Protein AF-A0A8T3PM24-F1 (afdb_monomer)

Radius of gyration: 25.1 Å; Cα contacts (8 Å, |Δi|>4): 117; chains: 1; bounding box: 57×53×89 Å

Structure (mmCIF, N/CA/C/O backbone):
data_AF-A0A8T3PM24-F1
#
_entry.id   AF-A0A8T3PM24-F1
#
loop_
_atom_site.group_PDB
_atom_site.id
_atom_site.type_symbol
_atom_site.label_atom_id
_atom_site.label_alt_id
_atom_site.label_comp_id
_atom_site.label_asym_id
_atom_site.label_entity_id
_atom_site.label_seq_id
_atom_site.pdbx_PDB_ins_code
_atom_site.Cartn_x
_atom_site.Cartn_y
_atom_site.Cartn_z
_atom_site.occupancy
_atom_site.B_iso_or_equiv
_atom_site.auth_seq_id
_atom_site.auth_comp_id
_atom_site.auth_asym_id
_atom_site.auth_atom_id
_atom_site.pdbx_PDB_model_num
ATOM 1 N N . MET A 1 1 ? 30.822 -2.862 -13.063 1.00 62.72 1 MET A N 1
ATOM 2 C CA . MET A 1 1 ? 29.670 -3.673 -13.531 1.00 62.72 1 MET A CA 1
ATOM 3 C C . MET A 1 1 ? 28.463 -2.752 -13.677 1.00 62.72 1 MET A C 1
ATOM 5 O O . MET A 1 1 ? 28.194 -2.017 -12.737 1.00 62.72 1 MET A O 1
ATOM 9 N N . ARG A 1 2 ? 27.781 -2.709 -14.831 1.00 79.38 2 ARG A N 1
ATOM 10 C CA . ARG A 1 2 ? 26.659 -1.777 -15.074 1.00 79.38 2 ARG A CA 1
ATOM 11 C C . ARG A 1 2 ? 25.373 -2.565 -15.309 1.00 79.38 2 ARG A C 1
ATOM 13 O O . ARG A 1 2 ? 25.295 -3.328 -16.266 1.00 79.38 2 ARG A O 1
ATOM 20 N N . LEU A 1 3 ? 24.385 -2.388 -14.433 1.00 82.75 3 LEU A N 1
ATOM 21 C CA .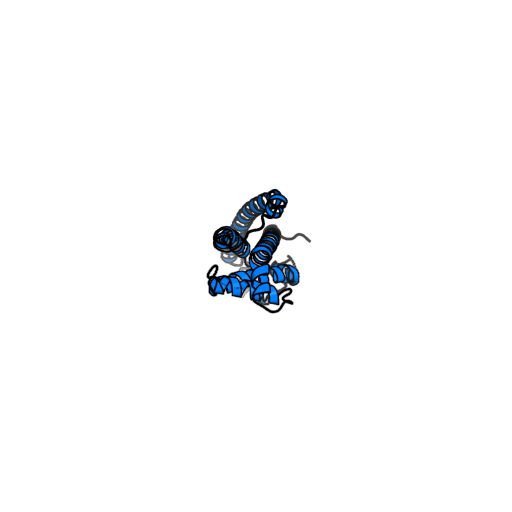 LEU A 1 3 ? 23.058 -2.977 -14.612 1.00 82.75 3 LEU A CA 1
ATOM 22 C C . LEU A 1 3 ? 22.369 -2.318 -15.824 1.00 82.75 3 LEU A C 1
ATOM 24 O O . LEU A 1 3 ? 22.492 -1.094 -15.978 1.00 82.75 3 LEU A O 1
ATOM 28 N N . PRO A 1 4 ? 21.667 -3.068 -16.697 1.00 89.12 4 PRO A N 1
ATOM 29 C CA . PRO A 1 4 ? 21.003 -2.455 -17.833 1.00 89.12 4 PRO A CA 1
ATOM 30 C C . PRO A 1 4 ? 19.863 -1.548 -17.361 1.00 89.12 4 PRO A C 1
ATOM 32 O O . PRO A 1 4 ? 19.319 -1.689 -16.263 1.00 89.12 4 PRO A O 1
ATOM 35 N N . ALA A 1 5 ? 19.521 -0.567 -18.196 1.00 91.50 5 ALA A N 1
ATOM 36 C CA . ALA A 1 5 ? 18.623 0.512 -17.796 1.00 91.50 5 ALA A CA 1
ATOM 37 C C . ALA A 1 5 ? 17.224 0.019 -17.392 1.00 91.50 5 ALA A C 1
ATOM 39 O O . ALA A 1 5 ? 16.630 0.597 -16.488 1.00 91.50 5 ALA A O 1
ATOM 40 N N . LEU A 1 6 ? 16.713 -1.041 -18.027 1.00 91.06 6 LEU A N 1
ATOM 41 C CA . LEU A 1 6 ? 15.403 -1.608 -17.697 1.00 91.06 6 LEU A CA 1
ATOM 42 C C . LEU A 1 6 ? 15.396 -2.215 -16.291 1.00 91.06 6 LEU A C 1
ATOM 44 O O . LEU A 1 6 ? 14.566 -1.845 -15.469 1.00 91.06 6 LEU A O 1
ATOM 48 N N . GLU A 1 7 ? 16.347 -3.096 -15.997 1.00 91.94 7 GLU A N 1
ATOM 49 C CA . GLU A 1 7 ? 16.512 -3.740 -14.694 1.00 91.94 7 GLU A CA 1
ATOM 50 C C . GLU A 1 7 ? 16.700 -2.704 -13.581 1.00 91.94 7 GLU A C 1
ATOM 52 O O . GLU A 1 7 ? 16.045 -2.783 -12.543 1.00 91.94 7 GLU A O 1
ATOM 57 N N . LYS A 1 8 ? 17.525 -1.676 -13.828 1.00 93.00 8 LYS A N 1
ATOM 58 C CA . LYS A 1 8 ? 17.693 -0.548 -12.902 1.00 93.00 8 LYS A CA 1
ATOM 59 C C . LYS A 1 8 ? 16.369 0.172 -12.644 1.00 93.00 8 LYS A C 1
ATOM 61 O O . LYS A 1 8 ? 16.032 0.423 -11.491 1.00 93.00 8 LYS A O 1
ATOM 66 N N . ASN A 1 9 ? 15.624 0.502 -13.697 1.00 95.12 9 ASN A N 1
ATOM 67 C CA . ASN A 1 9 ? 14.349 1.203 -13.562 1.00 95.12 9 ASN A CA 1
ATOM 68 C C . ASN A 1 9 ? 13.315 0.358 -12.807 1.00 95.12 9 ASN A C 1
ATOM 70 O O . ASN A 1 9 ? 12.594 0.906 -11.981 1.00 95.12 9 ASN A O 1
ATOM 74 N N . ILE A 1 10 ? 13.267 -0.961 -13.038 1.00 93.69 10 ILE A N 1
ATOM 75 C CA . ILE A 1 10 ? 12.377 -1.874 -12.304 1.00 93.69 10 ILE A CA 1
ATOM 76 C C . ILE A 1 10 ? 12.731 -1.899 -10.815 1.00 93.69 10 ILE A C 1
ATOM 78 O O . ILE A 1 10 ? 11.830 -1.812 -9.987 1.00 93.69 10 ILE A O 1
ATOM 82 N N . LEU A 1 11 ? 14.018 -1.980 -10.463 1.00 94.00 11 LEU A N 1
ATOM 83 C CA . LEU A 1 11 ? 14.445 -1.963 -9.060 1.00 94.00 11 LEU A CA 1
ATOM 84 C C . LEU A 1 11 ? 14.044 -0.664 -8.356 1.00 94.00 11 LEU A C 1
ATOM 86 O O . LEU A 1 11 ? 13.472 -0.718 -7.272 1.00 94.00 11 LEU A O 1
ATOM 90 N N . ILE A 1 12 ? 14.289 0.489 -8.986 1.00 96.00 12 ILE A N 1
ATOM 91 C CA . ILE A 1 12 ? 13.897 1.791 -8.424 1.00 96.00 12 ILE A CA 1
ATOM 92 C C . ILE A 1 12 ? 12.373 1.876 -8.295 1.00 96.00 12 ILE A C 1
ATOM 94 O O . ILE A 1 12 ? 11.870 2.292 -7.257 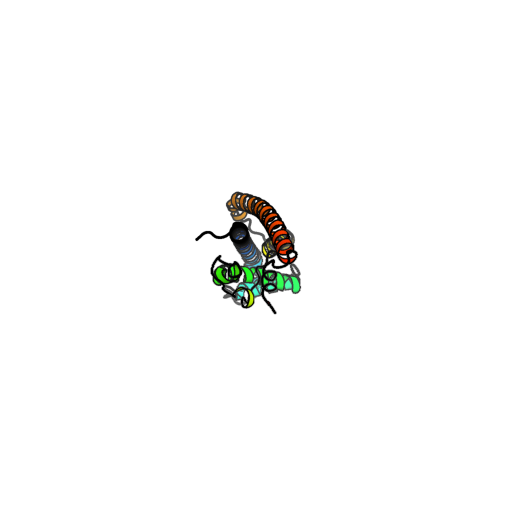1.00 96.00 12 ILE A O 1
ATOM 98 N N . TYR A 1 13 ? 11.633 1.430 -9.313 1.00 96.69 13 TYR A N 1
ATOM 99 C CA . TYR A 1 13 ? 10.172 1.413 -9.287 1.00 96.69 13 TYR A CA 1
ATOM 100 C C . TYR A 1 13 ? 9.638 0.588 -8.110 1.00 96.69 13 TYR A C 1
ATOM 102 O O . TYR A 1 13 ? 8.819 1.077 -7.336 1.00 96.69 13 TYR A O 1
ATOM 110 N N . ARG A 1 14 ? 10.154 -0.632 -7.921 1.00 96.06 14 ARG A N 1
ATOM 111 C CA . ARG A 1 14 ? 9.774 -1.487 -6.790 1.00 96.06 14 ARG A CA 1
ATOM 112 C C . ARG A 1 14 ? 10.162 -0.876 -5.450 1.00 96.06 14 ARG A C 1
ATOM 114 O O . ARG A 1 14 ? 9.382 -0.974 -4.512 1.00 96.06 14 ARG A O 1
ATOM 121 N N . ALA A 1 15 ? 11.336 -0.252 -5.351 1.00 95.44 15 ALA A N 1
ATOM 122 C CA . ALA A 1 15 ? 11.776 0.411 -4.128 1.00 95.44 15 ALA A CA 1
ATOM 123 C C . ALA A 1 15 ? 10.812 1.534 -3.722 1.00 95.44 15 ALA A C 1
ATOM 125 O O . ALA A 1 15 ? 10.355 1.554 -2.586 1.00 95.44 15 ALA A O 1
ATOM 126 N N . LEU A 1 16 ? 10.424 2.400 -4.663 1.00 97.00 16 LEU A N 1
ATOM 127 C CA . LEU A 1 16 ? 9.454 3.467 -4.404 1.00 97.00 16 LEU A CA 1
ATOM 128 C C . LEU A 1 16 ? 8.072 2.918 -4.026 1.00 97.00 16 LEU A C 1
ATOM 130 O O . LEU A 1 16 ? 7.457 3.411 -3.083 1.00 97.00 16 LEU A O 1
ATOM 134 N N . GLN A 1 17 ? 7.600 1.870 -4.710 1.00 97.31 17 GLN A N 1
ATOM 135 C CA . GLN A 1 17 ? 6.351 1.199 -4.342 1.00 97.31 17 GLN A CA 1
ATOM 136 C C . GLN A 1 17 ? 6.416 0.602 -2.931 1.00 97.31 17 GLN A C 1
ATOM 138 O O . GLN A 1 17 ? 5.479 0.771 -2.161 1.00 97.31 17 GLN A O 1
ATOM 143 N N . MET A 1 18 ? 7.517 -0.062 -2.571 1.00 96.31 18 MET A N 1
ATOM 144 C CA . MET A 1 18 ? 7.705 -0.620 -1.230 1.00 96.31 18 MET A CA 1
ATOM 145 C C . MET A 1 18 ? 7.721 0.480 -0.165 1.00 96.31 18 MET A C 1
ATOM 147 O O . MET A 1 18 ? 7.056 0.327 0.852 1.00 96.31 18 MET A O 1
ATOM 151 N N . THR A 1 19 ? 8.398 1.605 -0.408 1.00 95.44 19 THR A N 1
ATOM 152 C CA . THR A 1 19 ? 8.400 2.749 0.517 1.00 95.44 19 THR A CA 1
ATOM 153 C C . THR A 1 19 ? 6.994 3.302 0.743 1.00 95.44 19 THR A C 1
ATOM 155 O O . THR A 1 19 ? 6.583 3.451 1.892 1.00 95.44 19 THR A O 1
ATOM 158 N N . LEU A 1 20 ? 6.233 3.551 -0.330 1.00 96.00 20 LEU A N 1
ATOM 159 C CA . LEU A 1 20 ? 4.836 3.987 -0.216 1.00 96.00 20 LEU A CA 1
ATOM 160 C C . LEU A 1 20 ? 3.987 2.956 0.530 1.00 96.00 20 LEU A C 1
ATOM 162 O O . LEU A 1 20 ? 3.214 3.312 1.414 1.00 96.00 20 LEU A O 1
ATOM 166 N N . PHE A 1 21 ? 4.150 1.672 0.206 1.00 96.56 21 PHE A N 1
ATOM 167 C CA . PHE A 1 21 ? 3.417 0.599 0.867 1.00 96.56 21 PHE A CA 1
ATOM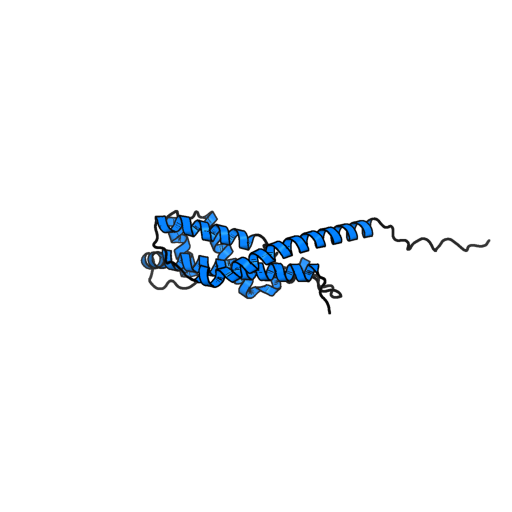 168 C C . PHE A 1 21 ? 3.674 0.579 2.375 1.00 96.56 21 PHE A C 1
ATOM 170 O O . PHE A 1 21 ? 2.727 0.487 3.148 1.00 96.56 21 PHE A O 1
ATOM 177 N N . LEU A 1 22 ? 4.941 0.667 2.797 1.00 95.62 22 LEU A N 1
ATOM 178 C CA . LEU A 1 22 ? 5.311 0.674 4.213 1.00 95.62 22 LEU A CA 1
ATOM 179 C C . LEU A 1 22 ? 4.653 1.839 4.953 1.00 95.62 22 LEU A C 1
ATOM 181 O O . LEU A 1 22 ? 4.118 1.625 6.038 1.00 95.62 22 LEU A O 1
ATOM 185 N N . PHE A 1 23 ? 4.656 3.032 4.352 1.00 94.00 23 PHE A N 1
ATOM 186 C CA . PHE A 1 23 ? 3.995 4.204 4.916 1.00 94.00 23 PHE A CA 1
ATOM 187 C C . PHE A 1 23 ? 2.493 3.962 5.120 1.00 94.00 23 PHE A C 1
ATOM 189 O O . PHE A 1 23 ? 2.009 4.045 6.248 1.00 94.00 23 PHE A O 1
ATOM 196 N N . TYR A 1 24 ? 1.76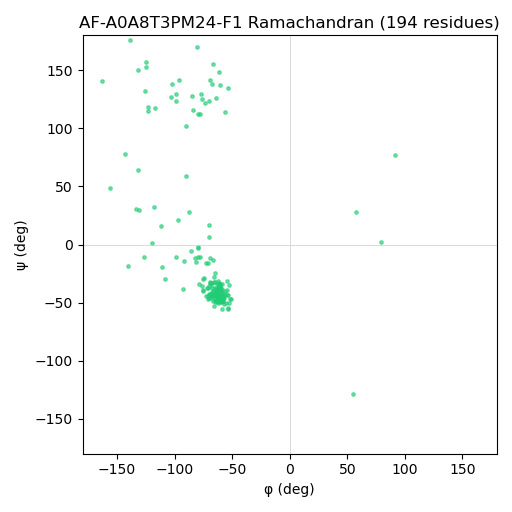1 3.579 4.067 1.00 94.69 24 TYR A N 1
ATOM 197 C CA . TYR A 1 24 ? 0.318 3.349 4.189 1.00 94.69 24 TYR A CA 1
ATOM 198 C C . TYR A 1 24 ? -0.025 2.171 5.101 1.00 94.69 24 TYR A C 1
ATOM 200 O O . TYR A 1 24 ? -1.052 2.205 5.765 1.00 94.69 24 TYR A O 1
ATOM 208 N N . ALA A 1 25 ? 0.810 1.131 5.155 1.00 95.00 25 ALA A N 1
ATOM 209 C CA . ALA A 1 25 ? 0.589 -0.001 6.048 1.00 95.00 25 ALA A CA 1
ATOM 210 C C . ALA A 1 25 ? 0.726 0.389 7.517 1.00 95.00 25 ALA A C 1
ATOM 212 O O . ALA A 1 25 ? -0.055 -0.078 8.345 1.00 95.00 25 ALA A O 1
ATOM 213 N N . GLU A 1 26 ? 1.705 1.232 7.841 1.00 93.06 26 GLU A N 1
ATOM 214 C CA . GLU A 1 26 ? 1.875 1.743 9.197 1.00 93.06 26 GLU A CA 1
ATOM 215 C C . GLU A 1 26 ? 0.734 2.697 9.569 1.00 93.06 26 GLU A C 1
ATOM 217 O O . GLU A 1 26 ? 0.164 2.566 10.650 1.00 93.06 26 GLU A O 1
ATOM 222 N N . ASP A 1 27 ? 0.331 3.577 8.649 1.00 91.50 27 ASP A N 1
ATOM 223 C CA . ASP A 1 27 ? -0.785 4.502 8.863 1.00 91.50 27 ASP A CA 1
ATOM 224 C C . ASP A 1 27 ? -2.114 3.762 9.078 1.00 91.50 27 ASP A C 1
ATOM 226 O O . ASP A 1 27 ? -2.793 3.978 10.080 1.00 91.50 27 ASP A O 1
ATOM 230 N N . LEU A 1 28 ? -2.427 2.800 8.204 1.00 92.81 28 LEU A N 1
ATOM 231 C CA . LEU A 1 28 ? -3.601 1.932 8.308 1.00 92.81 28 LEU A CA 1
ATOM 232 C C . LEU A 1 28 ? -3.607 1.156 9.630 1.00 92.81 28 LEU A C 1
ATOM 234 O O . LEU A 1 28 ? -4.624 1.091 10.321 1.00 92.81 28 LEU A O 1
ATOM 238 N N . ARG A 1 29 ? -2.463 0.560 9.998 1.00 93.38 29 ARG A N 1
ATOM 239 C CA . ARG A 1 29 ? -2.308 -0.173 11.259 1.00 93.38 29 ARG A CA 1
ATOM 240 C C . ARG A 1 29 ? -2.556 0.745 12.450 1.00 93.38 29 ARG A C 1
ATOM 242 O O . ARG A 1 29 ? -3.245 0.340 13.385 1.00 93.38 29 ARG A O 1
ATOM 249 N N . ARG A 1 30 ? -1.976 1.943 12.450 1.00 91.19 30 ARG A N 1
ATOM 250 C CA . ARG A 1 30 ? -2.178 2.911 13.523 1.00 91.19 30 ARG A CA 1
ATOM 251 C C . ARG A 1 30 ? -3.646 3.295 13.630 1.00 91.19 30 ARG A C 1
ATOM 253 O O . ARG A 1 30 ? -4.192 3.193 14.721 1.00 91.19 30 ARG A O 1
ATOM 260 N N . GLN A 1 31 ? -4.280 3.660 12.519 1.00 90.50 31 GLN A N 1
ATOM 261 C CA . GLN A 1 31 ? -5.679 4.077 12.486 1.00 90.50 31 GLN A CA 1
ATOM 262 C C . GLN A 1 31 ? -6.592 3.041 13.156 1.00 90.50 31 GLN A C 1
ATOM 264 O O . GLN A 1 31 ? -7.357 3.375 14.059 1.00 90.50 31 GLN A O 1
ATOM 269 N N . ILE A 1 32 ? -6.472 1.759 12.787 1.00 92.88 32 ILE A N 1
ATOM 270 C CA . ILE A 1 32 ? -7.303 0.706 13.393 1.00 92.88 32 ILE A CA 1
ATOM 271 C C . ILE A 1 32 ? -6.956 0.459 14.867 1.00 92.88 32 ILE A C 1
ATOM 273 O O . ILE A 1 32 ? -7.841 0.149 15.665 1.00 92.88 32 ILE A O 1
ATOM 277 N N . VAL A 1 33 ? -5.685 0.592 15.257 1.00 92.44 33 VAL A N 1
ATOM 278 C CA . VAL A 1 33 ? -5.254 0.406 16.650 1.00 92.44 33 VAL A CA 1
ATOM 279 C C . VAL A 1 33 ? -5.759 1.537 17.537 1.00 92.44 33 VAL A C 1
ATOM 281 O O . VAL A 1 33 ? -6.241 1.261 18.631 1.00 92.44 33 VAL A O 1
ATOM 284 N N . GLU A 1 34 ? -5.691 2.781 17.081 1.00 91.06 34 GLU A N 1
ATOM 285 C CA . GLU A 1 34 ? -6.134 3.941 17.852 1.00 91.06 34 GLU A CA 1
ATOM 286 C C . GLU A 1 34 ? -7.660 4.011 17.943 1.00 91.06 34 GLU A C 1
ATOM 288 O O . GLU A 1 34 ? -8.196 4.190 19.035 1.00 91.06 34 GLU A O 1
ATOM 293 N N . SER A 1 35 ? -8.369 3.790 16.832 1.00 91.12 35 SER A N 1
ATOM 294 C CA . SER A 1 35 ? -9.832 3.891 16.806 1.00 91.12 35 SER A CA 1
ATOM 295 C C . SER A 1 35 ? -10.542 2.702 17.454 1.00 91.12 35 SER A C 1
ATOM 297 O O . SER A 1 35 ? -11.546 2.880 18.143 1.00 91.12 35 SER A O 1
ATOM 299 N N . VAL A 1 36 ? -10.045 1.477 17.249 1.00 92.25 36 VAL A N 1
ATOM 300 C CA . VAL A 1 36 ? -10.750 0.243 17.655 1.00 92.25 36 VAL A CA 1
ATOM 301 C C . VAL A 1 36 ? -10.075 -0.437 18.843 1.00 92.25 36 VAL A C 1
ATOM 303 O O . VAL A 1 36 ? -10.744 -1.088 19.648 1.00 92.25 36 VAL A O 1
ATOM 306 N N . GLY A 1 37 ? -8.755 -0.289 18.985 1.00 89.19 37 GLY A N 1
ATOM 307 C CA . GLY A 1 37 ? -7.962 -0.946 20.027 1.00 89.19 37 GLY A CA 1
ATOM 308 C C . GLY A 1 37 ? -8.513 -0.770 21.444 1.00 89.19 37 GLY A C 1
ATOM 309 O O . GLY A 1 37 ? -8.651 -1.784 22.133 1.00 89.19 37 GLY A O 1
ATOM 310 N N . PRO A 1 38 ? -8.905 0.444 21.884 1.00 87.56 38 PRO A N 1
ATOM 311 C CA . PRO A 1 38 ? -9.485 0.644 23.213 1.00 87.56 38 PRO A CA 1
ATOM 312 C C . PRO A 1 38 ? -10.728 -0.222 23.476 1.00 87.56 38 PRO A C 1
ATOM 314 O O . PRO A 1 38 ? -10.866 -0.803 24.555 1.00 87.56 38 PRO A O 1
ATOM 317 N N . LEU A 1 39 ? -11.607 -0.374 22.481 1.00 85.31 39 LEU A N 1
ATOM 318 C CA . LEU A 1 39 ? -12.809 -1.209 22.585 1.00 85.31 39 LEU A CA 1
ATOM 319 C C . LEU A 1 39 ? -12.476 -2.703 22.507 1.00 85.31 39 LEU A C 1
ATOM 321 O O . LEU A 1 39 ? -13.013 -3.498 23.279 1.00 85.31 39 LEU A O 1
ATOM 325 N N . ALA A 1 40 ? -11.545 -3.088 21.633 1.00 83.31 40 ALA A N 1
ATOM 326 C CA . ALA A 1 40 ? -11.091 -4.471 21.506 1.00 83.31 40 ALA A CA 1
ATOM 327 C C . ALA A 1 40 ? -10.429 -4.989 22.797 1.00 83.31 40 ALA A C 1
ATOM 329 O O . ALA A 1 40 ? -10.617 -6.153 23.158 1.00 83.31 40 ALA A O 1
ATOM 330 N N . ILE A 1 41 ? -9.683 -4.129 23.502 1.00 83.12 41 ILE A N 1
ATOM 331 C CA . ILE A 1 41 ? -9.095 -4.435 24.812 1.00 83.12 41 ILE A CA 1
ATOM 332 C C . ILE A 1 41 ? -10.189 -4.525 25.871 1.00 83.12 41 ILE A C 1
ATOM 334 O O . ILE A 1 41 ? -10.201 -5.489 26.619 1.00 83.12 41 ILE A O 1
ATOM 338 N N . ARG A 1 42 ? -11.139 -3.581 25.918 1.00 77.94 42 ARG A N 1
ATOM 339 C CA . ARG A 1 42 ? -12.225 -3.594 26.915 1.00 77.94 42 ARG A CA 1
ATOM 340 C C . ARG A 1 42 ? -13.107 -4.844 26.826 1.00 77.94 42 ARG A C 1
ATOM 342 O O . ARG A 1 42 ? -13.563 -5.343 27.849 1.00 77.94 42 ARG A O 1
ATOM 349 N N . ASN A 1 43 ? -13.324 -5.358 25.617 1.00 70.19 43 ASN A N 1
ATOM 350 C CA . ASN A 1 43 ? -14.134 -6.553 25.370 1.00 70.19 43 ASN A CA 1
ATOM 351 C C . ASN A 1 43 ? -13.384 -7.876 25.639 1.00 70.19 43 ASN A C 1
ATOM 353 O O . ASN A 1 43 ? -13.974 -8.949 25.495 1.00 70.19 43 ASN A O 1
ATOM 357 N N . LYS A 1 44 ? -12.090 -7.837 25.996 1.00 66.31 44 LYS A N 1
ATOM 358 C CA . LYS A 1 44 ? -11.246 -9.014 26.264 1.00 66.31 44 LYS A CA 1
ATOM 359 C C . LYS A 1 44 ? -10.344 -8.800 27.486 1.00 66.31 44 LYS A C 1
ATOM 361 O O . LYS A 1 44 ? -10.348 -7.755 28.117 1.00 66.31 44 LYS A O 1
ATOM 366 N N . THR A 1 45 ? -9.597 -9.827 27.884 1.00 56.84 45 THR A N 1
ATOM 367 C CA . THR A 1 45 ? -8.667 -9.736 29.018 1.00 56.84 45 THR A CA 1
ATOM 368 C C . THR A 1 45 ? -7.565 -8.681 28.780 1.00 56.84 45 THR A C 1
ATOM 370 O O . THR A 1 45 ? -7.138 -8.509 27.636 1.00 56.84 45 THR A O 1
ATOM 373 N N . PRO A 1 46 ? -7.046 -8.008 29.830 1.00 59.62 46 PRO A N 1
ATOM 374 C CA . PRO A 1 46 ? -6.309 -6.734 29.717 1.00 59.62 46 PRO A CA 1
ATOM 375 C C . PRO A 1 46 ? -4.905 -6.767 29.073 1.00 59.62 46 PRO A C 1
ATOM 377 O O . PRO A 1 46 ? -4.223 -5.748 29.057 1.00 59.62 46 PRO A O 1
ATOM 380 N N . GLU A 1 47 ? -4.440 -7.895 28.528 1.00 66.75 47 GLU A N 1
ATOM 381 C CA . GLU A 1 47 ? -3.038 -8.082 28.099 1.00 66.75 47 GLU A CA 1
ATOM 382 C C . GLU A 1 47 ? -2.861 -8.356 26.595 1.00 66.75 47 GLU A C 1
ATOM 384 O O . GLU A 1 47 ? -1.961 -9.083 26.158 1.00 66.75 47 GLU A O 1
ATOM 389 N N . LEU A 1 48 ? -3.718 -7.790 25.747 1.00 76.69 48 LEU A N 1
ATOM 390 C CA . LEU A 1 48 ? -3.561 -7.939 24.302 1.00 76.69 48 LEU A CA 1
ATOM 391 C C . LEU A 1 48 ? -2.456 -7.014 23.771 1.00 76.69 48 LEU A C 1
ATOM 393 O O . LEU A 1 48 ? -2.605 -5.798 23.731 1.00 76.69 48 LEU A O 1
ATOM 397 N N . LYS A 1 49 ? -1.351 -7.607 23.303 1.00 77.56 49 LYS A N 1
ATOM 398 C CA . LYS A 1 49 ? -0.249 -6.905 22.622 1.00 77.56 49 LYS A CA 1
ATOM 399 C C . LYS A 1 49 ? 0.038 -7.503 21.244 1.00 77.56 49 LYS A C 1
ATOM 401 O O . LYS A 1 49 ? -0.262 -8.671 20.973 1.00 77.56 49 LYS A O 1
ATOM 406 N N . GLY A 1 50 ? 0.641 -6.698 20.368 1.00 82.94 50 GLY A N 1
ATOM 407 C CA . GLY A 1 50 ? 1.148 -7.138 19.065 1.00 82.94 50 GLY A CA 1
ATOM 408 C C . GLY A 1 50 ? 0.086 -7.823 18.196 1.00 82.94 50 GLY A C 1
ATOM 409 O O . GLY A 1 50 ? -1.006 -7.294 17.997 1.00 82.94 50 GLY A O 1
ATOM 410 N N . ALA A 1 51 ? 0.398 -9.015 17.683 1.00 84.69 51 ALA A N 1
ATOM 411 C CA . ALA A 1 51 ? -0.496 -9.775 16.804 1.00 84.69 51 ALA A CA 1
ATOM 412 C C . ALA A 1 51 ? -1.827 -10.172 17.472 1.00 84.69 51 ALA A C 1
ATOM 414 O O . ALA A 1 51 ? -2.860 -10.236 16.806 1.00 84.69 51 ALA A O 1
ATOM 415 N N . ARG A 1 52 ? -1.832 -10.404 18.794 1.00 86.69 52 ARG A N 1
ATOM 416 C CA . ARG A 1 52 ? -3.059 -10.755 19.531 1.00 86.69 52 ARG A CA 1
ATOM 417 C C . ARG A 1 52 ? -4.037 -9.583 19.579 1.00 86.69 52 ARG A C 1
ATOM 419 O O . ARG A 1 52 ? -5.238 -9.802 19.443 1.00 86.69 52 ARG A O 1
ATOM 426 N N . LEU A 1 53 ? -3.515 -8.363 19.722 1.00 89.25 53 LEU A N 1
ATOM 427 C CA . LEU A 1 53 ? -4.309 -7.137 19.673 1.00 89.25 53 LEU A CA 1
ATOM 428 C C . LEU A 1 53 ? -4.913 -6.928 18.284 1.00 89.25 53 LEU A C 1
ATOM 430 O O . LEU A 1 53 ? -6.120 -6.748 18.179 1.00 89.25 53 LEU A O 1
ATOM 434 N N . LEU A 1 54 ? -4.111 -7.042 17.221 1.00 91.19 54 LEU A N 1
ATOM 435 C CA . LEU A 1 54 ? -4.627 -6.918 15.853 1.00 91.19 54 LEU A CA 1
ATOM 436 C C . LEU A 1 54 ? -5.728 -7.936 15.554 1.00 91.19 54 LEU A C 1
ATOM 438 O O . LEU A 1 54 ? -6.773 -7.573 15.027 1.00 91.19 54 LEU A O 1
ATOM 442 N N . LYS A 1 55 ? -5.547 -9.197 15.957 1.00 91.75 55 LYS A N 1
ATOM 443 C CA . LYS A 1 55 ? -6.579 -10.226 15.781 1.00 91.75 55 LYS A CA 1
ATOM 444 C C . LYS A 1 55 ? -7.876 -9.885 16.522 1.00 91.75 55 LYS A C 1
ATOM 446 O O . LYS A 1 55 ? -8.958 -10.205 16.036 1.00 91.75 55 LYS A O 1
ATOM 451 N N . ALA A 1 56 ? -7.779 -9.275 17.703 1.00 91.75 56 ALA A N 1
ATOM 452 C CA . ALA A 1 56 ? -8.951 -8.808 18.435 1.00 91.75 56 ALA A CA 1
ATOM 453 C C . ALA A 1 56 ? -9.625 -7.626 17.725 1.00 91.75 56 ALA A C 1
ATOM 455 O O . ALA A 1 56 ? -10.835 -7.672 17.553 1.00 91.75 56 ALA A O 1
ATOM 456 N N . ILE A 1 57 ? -8.850 -6.650 17.239 1.00 94.31 57 ILE A N 1
ATOM 457 C CA . ILE A 1 57 ? -9.346 -5.504 16.461 1.00 94.31 57 ILE A CA 1
ATOM 458 C C . ILE A 1 57 ? -10.115 -5.966 15.222 1.00 94.31 57 ILE A C 1
ATOM 460 O O . ILE A 1 57 ? -11.254 -5.556 15.034 1.00 94.31 57 ILE A O 1
ATOM 464 N N . PHE A 1 58 ? -9.541 -6.859 14.409 1.00 95.19 58 PHE A N 1
ATOM 465 C CA . PHE A 1 58 ? -10.219 -7.364 13.210 1.00 95.19 58 PHE A CA 1
ATOM 466 C C . PHE A 1 58 ? -11.516 -8.096 13.541 1.00 95.19 58 PHE A C 1
ATOM 468 O O . PHE A 1 58 ? -12.511 -7.927 12.845 1.00 95.19 58 PHE A O 1
ATOM 475 N N . ARG A 1 59 ? -11.539 -8.856 14.641 1.00 93.75 59 ARG A N 1
ATOM 476 C CA . ARG A 1 59 ? -12.774 -9.486 15.108 1.00 93.75 59 ARG A CA 1
ATOM 477 C C . ARG A 1 59 ? -13.815 -8.450 15.532 1.00 93.75 59 ARG A C 1
ATOM 479 O O . ARG A 1 59 ? -14.967 -8.594 15.163 1.00 93.75 59 ARG A O 1
ATOM 486 N N . THR A 1 60 ? -13.415 -7.405 16.252 1.00 94.06 60 THR A N 1
ATOM 487 C CA . THR A 1 60 ? -14.321 -6.314 16.634 1.00 94.06 60 THR A CA 1
ATOM 488 C C . THR A 1 60 ? -14.881 -5.595 15.404 1.00 94.06 60 THR A C 1
ATOM 490 O O . THR A 1 60 ? -16.084 -5.384 15.336 1.00 94.06 60 THR A O 1
ATOM 493 N N . LEU A 1 61 ? -14.053 -5.313 14.394 1.00 95.00 61 LEU A N 1
ATOM 494 C CA . LEU A 1 61 ? -14.494 -4.716 13.128 1.00 95.00 61 LEU A CA 1
ATOM 495 C C . LEU A 1 61 ? -15.484 -5.605 12.351 1.00 95.00 61 LEU A C 1
ATOM 497 O O . LEU A 1 61 ? -16.422 -5.081 11.745 1.00 95.00 61 LEU A O 1
ATOM 501 N N . GLU A 1 62 ? -15.281 -6.928 12.369 1.00 95.75 62 GLU A N 1
ATOM 502 C CA . GLU A 1 62 ? -16.205 -7.918 11.792 1.00 95.75 62 GLU A CA 1
ATOM 503 C C . GLU A 1 62 ? -17.535 -7.964 12.562 1.00 95.75 62 GLU A C 1
ATOM 505 O O . GLU A 1 62 ? -18.604 -7.879 11.954 1.00 95.75 62 GLU A O 1
ATOM 510 N N . ASP A 1 63 ? -17.476 -8.051 13.895 1.00 94.25 63 ASP A N 1
ATOM 511 C CA . ASP A 1 63 ? -18.649 -8.092 14.778 1.00 94.25 63 ASP A CA 1
ATOM 512 C C . ASP A 1 63 ? -19.494 -6.810 14.617 1.00 94.25 63 ASP A C 1
ATOM 514 O O . ASP A 1 63 ? -20.725 -6.860 14.551 1.00 94.25 63 ASP A O 1
ATOM 518 N N . ASP A 1 64 ? -18.830 -5.662 14.454 1.00 94.31 64 ASP A N 1
ATOM 519 C CA . ASP A 1 64 ? -19.462 -4.369 14.208 1.00 94.31 64 ASP A CA 1
ATOM 520 C C . ASP A 1 64 ? -19.905 -4.138 12.758 1.00 94.31 64 ASP A C 1
ATOM 522 O O . ASP A 1 64 ? -20.537 -3.114 12.481 1.00 94.31 64 ASP A O 1
ATOM 526 N N . ARG A 1 65 ? -19.644 -5.083 11.848 1.00 95.31 65 ARG A N 1
ATOM 527 C CA . ARG A 1 65 ? -19.972 -4.999 10.415 1.00 95.31 65 ARG A CA 1
ATOM 528 C C . ARG A 1 65 ? -19.359 -3.786 9.702 1.00 95.31 65 ARG A C 1
ATOM 530 O O . ARG A 1 65 ? -19.911 -3.324 8.707 1.00 95.31 65 ARG A O 1
ATOM 537 N N . ILE A 1 66 ? -18.218 -3.280 10.178 1.00 96.56 66 ILE A N 1
ATOM 538 C CA . ILE A 1 66 ? -17.428 -2.280 9.434 1.00 96.56 66 ILE A CA 1
ATOM 539 C C . ILE A 1 66 ? -16.751 -2.925 8.226 1.00 96.56 66 ILE A C 1
ATOM 541 O O . ILE A 1 66 ? -16.643 -2.324 7.153 1.00 96.56 66 ILE A O 1
ATOM 545 N N . ILE A 1 67 ? -16.303 -4.164 8.412 1.00 96.88 67 ILE A N 1
ATOM 546 C CA . ILE A 1 67 ? -15.729 -5.003 7.367 1.00 96.88 67 ILE A CA 1
ATOM 547 C C . ILE A 1 67 ? -16.367 -6.389 7.420 1.00 96.88 67 ILE A C 1
ATOM 549 O O . ILE A 1 67 ? -16.763 -6.887 8.473 1.00 96.88 67 ILE A O 1
ATOM 553 N N . SER A 1 68 ? -16.439 -7.031 6.268 1.00 97.12 68 SER A N 1
ATOM 554 C CA . SER A 1 68 ? -16.774 -8.438 6.118 1.00 97.12 68 SER A CA 1
ATOM 555 C C . SER A 1 68 ? -15.566 -9.333 6.402 1.00 97.12 68 SER A C 1
ATOM 557 O O . SER A 1 68 ? -14.413 -8.898 6.464 1.00 97.12 68 SER A O 1
ATOM 559 N N . ARG A 1 69 ? -15.822 -10.640 6.502 1.00 95.75 69 ARG A N 1
ATOM 560 C CA . ARG A 1 69 ? -14.767 -11.638 6.698 1.00 95.75 69 ARG A CA 1
ATOM 561 C C . ARG A 1 69 ? -13.741 -11.661 5.561 1.00 95.75 69 ARG A C 1
ATOM 563 O O . ARG A 1 69 ? -12.558 -11.868 5.813 1.00 95.75 69 ARG A O 1
ATOM 570 N N . VAL A 1 70 ? -14.191 -11.467 4.322 1.00 96.81 70 VAL A N 1
ATOM 571 C CA . VAL A 1 70 ? -13.319 -11.461 3.137 1.00 96.81 70 VAL A CA 1
ATOM 572 C C . VAL A 1 70 ? -12.405 -10.237 3.161 1.00 96.81 70 VAL A C 1
ATOM 574 O O . VAL A 1 70 ? -11.195 -10.368 2.998 1.00 96.81 70 VAL A O 1
ATOM 577 N N . GLU A 1 71 ? -12.974 -9.071 3.454 1.00 97.06 71 GLU A N 1
ATOM 578 C CA . GLU A 1 71 ? -12.242 -7.809 3.594 1.00 97.06 71 GLU A CA 1
ATOM 579 C C . GLU A 1 71 ? -11.212 -7.871 4.734 1.00 97.06 71 GLU A C 1
ATOM 581 O O . GLU A 1 71 ? -10.075 -7.433 4.582 1.00 97.06 71 GLU A O 1
ATOM 586 N N . SER A 1 72 ? -11.571 -8.499 5.856 1.00 96.25 72 SER A N 1
ATOM 587 C CA . SER A 1 72 ? -10.662 -8.735 6.980 1.00 96.25 72 SER A CA 1
ATOM 588 C C . SER A 1 72 ? -9.455 -9.600 6.606 1.00 96.25 72 SER A C 1
ATOM 590 O O . SER A 1 72 ? -8.332 -9.294 7.011 1.00 96.25 72 SER A O 1
ATOM 592 N N . ILE A 1 73 ? -9.654 -10.660 5.813 1.00 96.06 73 ILE A N 1
ATOM 593 C CA . ILE A 1 73 ? -8.553 -11.501 5.313 1.00 96.06 73 ILE A CA 1
ATOM 594 C C . ILE A 1 73 ? -7.633 -10.687 4.399 1.00 96.06 73 ILE A C 1
ATOM 596 O O . ILE A 1 73 ? -6.412 -10.790 4.514 1.00 96.06 73 ILE A O 1
ATOM 600 N N . GLU A 1 74 ? -8.197 -9.861 3.516 1.00 95.50 74 GLU A N 1
ATOM 601 C CA . GLU A 1 74 ? -7.402 -9.014 2.625 1.00 95.50 74 GLU A CA 1
ATOM 602 C C . GLU A 1 74 ? -6.578 -7.977 3.401 1.00 95.50 74 GLU A C 1
ATOM 604 O O . GLU A 1 74 ? -5.364 -7.893 3.205 1.00 95.50 74 GLU A O 1
ATOM 609 N N . LEU A 1 75 ? -7.200 -7.241 4.327 1.00 95.31 75 LEU A N 1
ATOM 610 C CA . LEU A 1 75 ? -6.525 -6.254 5.175 1.00 95.31 75 LEU A CA 1
ATOM 611 C C . LEU A 1 75 ? -5.402 -6.881 6.008 1.00 95.31 75 LEU A C 1
ATOM 613 O O . LEU A 1 75 ? -4.296 -6.342 6.065 1.00 95.31 75 LEU A O 1
ATOM 617 N N . GLN A 1 76 ? -5.656 -8.039 6.625 1.00 95.25 76 GLN A N 1
ATOM 618 C CA . GLN A 1 76 ? -4.624 -8.781 7.352 1.00 95.25 76 GLN A CA 1
ATOM 619 C C . GLN A 1 76 ? -3.478 -9.193 6.422 1.00 95.25 76 GLN A C 1
ATOM 621 O O . GLN A 1 76 ? -2.316 -8.991 6.770 1.00 95.25 76 GLN A O 1
ATOM 626 N N . GLY A 1 77 ? -3.787 -9.671 5.214 1.00 94.81 77 GLY A N 1
ATOM 627 C CA . GLY A 1 77 ? -2.786 -10.004 4.202 1.00 94.81 77 GLY A CA 1
ATOM 628 C C . GLY A 1 77 ? -1.923 -8.809 3.779 1.00 94.81 77 GLY A C 1
ATOM 629 O O . GLY A 1 77 ? -0.715 -8.962 3.588 1.00 94.81 77 GLY A O 1
ATOM 630 N N . LEU A 1 78 ? -2.498 -7.605 3.687 1.00 95.06 78 LEU A N 1
ATOM 631 C CA . LEU A 1 78 ? -1.749 -6.371 3.415 1.00 95.06 78 LEU A CA 1
ATOM 632 C C . LEU A 1 78 ? -0.808 -6.014 4.577 1.00 95.06 78 LEU A C 1
ATOM 634 O O . LEU A 1 78 ? 0.369 -5.721 4.354 1.00 95.06 78 LEU A O 1
ATOM 638 N N . LEU A 1 79 ? -1.277 -6.103 5.824 1.00 94.00 79 LEU A N 1
ATOM 639 C CA . LEU A 1 79 ? -0.426 -5.869 6.997 1.00 94.00 79 LEU A CA 1
ATOM 640 C C . LEU A 1 79 ? 0.678 -6.931 7.141 1.00 94.00 79 LEU A C 1
ATOM 642 O O . LEU A 1 79 ? 1.784 -6.621 7.578 1.00 94.00 79 LEU A O 1
ATOM 646 N N . GLU A 1 80 ? 0.431 -8.173 6.732 1.00 92.31 80 GLU A N 1
ATOM 647 C CA . GLU A 1 80 ? 1.466 -9.208 6.653 1.00 92.31 80 GLU A CA 1
ATOM 648 C C . GLU A 1 80 ? 2.463 -8.946 5.518 1.00 92.31 80 GLU A C 1
ATOM 650 O O . GLU A 1 80 ? 3.661 -9.197 5.673 1.00 92.31 80 GLU A O 1
ATOM 655 N N . HIS A 1 81 ? 2.012 -8.396 4.387 1.00 92.88 81 HIS A N 1
ATOM 656 C CA . HIS A 1 81 ? 2.892 -8.026 3.278 1.00 92.88 81 HIS A CA 1
ATOM 657 C C . HIS A 1 81 ? 3.936 -6.978 3.694 1.00 92.88 81 HIS A C 1
ATOM 659 O O . HIS A 1 81 ? 5.090 -7.062 3.274 1.00 92.88 81 HIS A O 1
ATOM 665 N N . ARG A 1 82 ? 3.584 -6.061 4.605 1.00 92.62 82 ARG A N 1
ATOM 666 C CA . ARG A 1 82 ? 4.528 -5.118 5.235 1.00 92.62 82 ARG A CA 1
ATOM 667 C C . ARG A 1 82 ? 5.701 -5.857 5.885 1.00 92.62 82 ARG A C 1
ATOM 669 O O . ARG A 1 82 ? 6.849 -5.455 5.704 1.00 92.62 82 ARG A O 1
ATOM 676 N N . ASN A 1 83 ? 5.439 -6.954 6.600 1.00 88.38 83 ASN A N 1
ATOM 677 C CA . ASN A 1 83 ? 6.491 -7.764 7.227 1.00 88.38 83 ASN A CA 1
ATOM 678 C C . ASN A 1 83 ? 7.388 -8.436 6.181 1.00 88.38 83 ASN A C 1
ATOM 680 O O . ASN A 1 83 ? 8.603 -8.478 6.363 1.00 88.38 83 ASN A O 1
ATOM 684 N N . LYS A 1 84 ? 6.815 -8.893 5.060 1.00 89.31 84 LYS A N 1
ATOM 685 C CA . LYS A 1 84 ? 7.594 -9.445 3.939 1.00 89.31 84 LYS A CA 1
ATOM 686 C C . LYS A 1 84 ? 8.518 -8.394 3.327 1.00 89.31 84 LYS A C 1
ATOM 688 O O . LYS A 1 84 ? 9.691 -8.670 3.124 1.00 89.31 84 LYS A O 1
ATOM 693 N N . ILE A 1 85 ? 8.039 -7.169 3.100 1.00 91.06 85 ILE A N 1
ATOM 694 C CA . ILE A 1 85 ? 8.899 -6.073 2.621 1.00 91.06 85 ILE A CA 1
ATOM 695 C C . ILE A 1 85 ? 10.034 -5.797 3.618 1.00 91.06 85 ILE A C 1
ATOM 697 O O . ILE A 1 85 ? 11.182 -5.643 3.207 1.00 91.06 85 ILE A O 1
ATOM 701 N N . ALA A 1 86 ? 9.729 -5.766 4.918 1.00 87.88 86 ALA A N 1
ATOM 702 C CA . ALA A 1 86 ? 10.704 -5.444 5.958 1.00 87.88 86 ALA A CA 1
ATOM 703 C C . ALA A 1 86 ? 11.783 -6.526 6.167 1.00 87.88 86 ALA A C 1
ATOM 705 O O . ALA A 1 86 ? 12.916 -6.186 6.503 1.00 87.88 86 ALA A O 1
ATOM 706 N N . HIS A 1 87 ? 11.455 -7.809 5.983 1.00 88.31 87 HIS A N 1
ATOM 707 C CA . HIS A 1 87 ? 12.360 -8.925 6.299 1.00 88.31 87 HIS A CA 1
ATOM 708 C C . HIS A 1 87 ? 12.893 -9.682 5.072 1.00 88.31 87 HIS A C 1
ATOM 710 O O . HIS A 1 87 ? 13.903 -10.378 5.167 1.00 88.31 87 HIS A O 1
ATOM 716 N N . GLU A 1 88 ? 12.238 -9.554 3.918 1.00 87.94 88 GLU A N 1
ATOM 717 C CA . GLU A 1 88 ? 12.477 -10.394 2.740 1.00 87.94 88 GLU A CA 1
ATOM 718 C C . GLU A 1 88 ? 12.661 -9.573 1.452 1.00 87.94 88 GLU A C 1
ATOM 720 O O . GLU A 1 88 ? 12.365 -10.040 0.349 1.00 87.94 88 GLU A O 1
ATOM 725 N N . ILE A 1 89 ? 13.188 -8.347 1.551 1.00 87.38 89 ILE A N 1
ATOM 726 C CA . ILE A 1 89 ? 13.398 -7.448 0.399 1.00 87.38 89 ILE A CA 1
ATOM 727 C C . ILE A 1 89 ? 14.236 -8.084 -0.729 1.00 87.38 89 ILE A C 1
ATOM 729 O O . ILE A 1 89 ? 14.012 -7.828 -1.916 1.00 87.38 89 ILE A O 1
ATOM 733 N N . GLN A 1 90 ? 15.166 -8.974 -0.378 1.00 86.19 90 GLN A N 1
ATOM 734 C CA . GLN A 1 90 ? 15.961 -9.763 -1.316 1.00 86.19 90 GLN A CA 1
ATOM 735 C C . GLN A 1 90 ? 15.101 -10.710 -2.162 1.00 86.19 90 GLN A C 1
ATOM 737 O O . GLN A 1 90 ? 15.386 -10.902 -3.342 1.00 86.19 90 GLN A O 1
ATOM 742 N N . LEU A 1 91 ? 14.015 -11.261 -1.609 1.00 85.69 91 LEU A N 1
ATOM 743 C CA . LEU A 1 91 ? 13.091 -12.125 -2.350 1.00 85.69 91 LEU A CA 1
ATOM 744 C C . LEU A 1 91 ? 12.216 -11.311 -3.313 1.00 85.69 91 LEU A C 1
ATOM 746 O O . LEU A 1 91 ? 11.846 -11.801 -4.374 1.00 85.69 91 LEU A O 1
ATOM 750 N N . LEU A 1 92 ? 11.948 -10.043 -2.987 1.00 85.75 92 LEU A N 1
ATOM 751 C CA . LEU A 1 92 ? 11.162 -9.115 -3.811 1.00 85.75 92 LEU A CA 1
ATOM 752 C C . LEU A 1 92 ? 11.952 -8.492 -4.974 1.00 85.75 92 LEU A C 1
ATOM 754 O O . LEU A 1 92 ? 11.371 -7.841 -5.847 1.00 85.75 92 LEU A O 1
ATOM 758 N N . THR A 1 93 ? 13.273 -8.670 -4.989 1.00 88.44 93 THR A N 1
ATOM 759 C CA . THR A 1 93 ? 14.185 -8.094 -5.991 1.00 88.44 93 THR A CA 1
ATOM 760 C C . THR A 1 93 ? 15.086 -9.130 -6.670 1.00 88.44 93 THR A C 1
ATOM 762 O O . THR A 1 93 ? 15.714 -8.822 -7.684 1.00 88.44 93 THR A O 1
ATOM 765 N N . GLY A 1 94 ? 15.129 -10.364 -6.160 1.00 84.19 94 GLY A N 1
ATOM 766 C CA . GLY A 1 94 ? 16.038 -11.419 -6.613 1.00 84.19 94 GLY A CA 1
ATOM 767 C C . GLY A 1 94 ? 15.763 -11.981 -8.012 1.00 84.19 94 GLY A C 1
ATOM 768 O O . GLY A 1 94 ? 16.598 -12.702 -8.553 1.00 84.19 94 GLY A O 1
ATOM 769 N N . ASP A 1 95 ? 14.617 -11.669 -8.622 1.00 84.75 95 ASP A N 1
ATOM 770 C CA . ASP A 1 95 ? 14.276 -12.052 -10.000 1.00 84.75 95 ASP A CA 1
ATOM 771 C C . ASP A 1 95 ? 14.971 -11.172 -11.052 1.00 84.75 95 ASP A C 1
ATOM 773 O O . ASP A 1 95 ? 14.947 -11.495 -12.244 1.00 84.75 95 ASP A O 1
ATOM 777 N N . ILE A 1 96 ? 15.596 -10.067 -10.634 1.00 85.50 96 ILE A N 1
ATOM 778 C CA . ILE A 1 96 ? 16.311 -9.152 -11.521 1.00 85.50 96 ILE A CA 1
ATOM 779 C C . ILE A 1 96 ? 17.695 -9.716 -11.853 1.00 85.50 96 ILE A C 1
ATOM 781 O O . ILE A 1 96 ? 18.591 -9.795 -11.013 1.00 85.50 96 ILE A O 1
ATOM 785 N N . ALA A 1 97 ? 17.878 -10.091 -13.120 1.00 78.81 97 ALA A N 1
ATOM 786 C CA . ALA A 1 97 ? 19.125 -10.661 -13.610 1.00 78.81 97 ALA A CA 1
ATOM 787 C C . ALA A 1 97 ? 20.265 -9.630 -13.641 1.00 78.81 97 ALA A C 1
ATOM 789 O O . ALA A 1 97 ? 20.089 -8.479 -14.048 1.00 78.81 97 ALA A O 1
ATOM 790 N N . ILE A 1 98 ? 21.469 -10.082 -13.289 1.00 78.69 98 ILE A N 1
ATOM 791 C CA . ILE A 1 98 ? 22.692 -9.285 -13.385 1.00 78.69 98 ILE A CA 1
ATOM 792 C C . ILE A 1 98 ? 23.483 -9.757 -14.620 1.00 78.69 98 ILE A C 1
ATOM 794 O O . ILE A 1 98 ? 23.762 -10.953 -14.730 1.00 78.69 98 ILE A O 1
ATOM 798 N N . PRO A 1 99 ? 23.877 -8.865 -15.554 1.00 74.00 99 PRO A N 1
ATOM 799 C CA . PRO A 1 99 ? 24.630 -9.256 -16.747 1.00 74.00 99 PRO A CA 1
ATOM 800 C C . PRO A 1 99 ? 25.898 -10.048 -16.415 1.00 74.00 99 PRO A C 1
ATOM 802 O O . PRO A 1 99 ? 26.657 -9.663 -15.529 1.00 74.00 99 PRO A O 1
ATOM 805 N N . GLY A 1 100 ? 26.134 -11.146 -17.135 1.00 68.44 100 GLY A N 1
ATOM 806 C CA . GLY A 1 100 ? 27.291 -12.020 -16.909 1.00 68.44 100 GLY A CA 1
ATOM 807 C C . GLY A 1 100 ? 27.147 -12.983 -15.726 1.00 68.44 100 GLY A C 1
ATOM 808 O O . GLY A 1 100 ? 28.075 -13.736 -15.452 1.00 68.44 100 GLY A O 1
ATOM 809 N N . ARG A 1 101 ? 25.997 -12.999 -15.037 1.00 72.75 101 ARG A N 1
ATOM 810 C CA . ARG A 1 101 ? 25.684 -13.989 -14.002 1.00 72.75 101 ARG A CA 1
ATOM 811 C C . ARG A 1 101 ? 24.392 -14.721 -14.347 1.00 72.75 101 ARG A C 1
ATOM 813 O O . ARG A 1 101 ? 23.316 -14.132 -14.368 1.00 72.75 101 ARG A O 1
ATOM 820 N N . ALA A 1 102 ? 24.498 -16.018 -14.611 1.00 62.12 102 ALA A N 1
ATOM 821 C CA . ALA A 1 102 ? 23.364 -16.875 -14.946 1.00 62.12 102 ALA A CA 1
ATOM 822 C C . ALA A 1 102 ? 22.745 -17.493 -13.683 1.00 62.12 102 ALA A C 1
ATOM 824 O O . ALA A 1 102 ? 22.700 -18.711 -13.528 1.00 62.12 102 ALA A O 1
ATOM 825 N N . TYR A 1 103 ? 22.287 -16.656 -12.753 1.00 67.12 103 TYR A N 1
ATOM 826 C CA . TYR A 1 103 ? 21.533 -17.171 -11.617 1.00 67.12 103 TYR A CA 1
ATOM 827 C C . TYR A 1 103 ? 20.106 -17.520 -12.048 1.00 67.12 103 TYR A C 1
ATOM 829 O O . TYR A 1 103 ? 19.382 -16.670 -12.564 1.00 67.12 103 TYR A O 1
ATOM 837 N N . ARG A 1 104 ? 19.676 -18.759 -11.794 1.00 65.19 104 ARG A N 1
ATOM 838 C CA . ARG A 1 104 ? 18.298 -19.227 -12.027 1.00 65.19 104 ARG A CA 1
ATOM 839 C C . ARG A 1 104 ? 17.370 -18.976 -10.833 1.00 65.19 104 ARG A C 1
ATOM 841 O O . ARG A 1 104 ? 16.397 -19.694 -10.644 1.00 65.19 104 ARG A O 1
ATOM 848 N N . PHE A 1 105 ? 17.641 -17.948 -10.021 1.00 70.12 105 PHE A N 1
ATOM 849 C CA . PHE A 1 105 ? 16.808 -17.647 -8.848 1.00 70.12 105 PHE A CA 1
ATOM 850 C C . PHE A 1 105 ? 15.352 -17.388 -9.231 1.00 70.12 105 PHE A C 1
ATOM 852 O O . PHE A 1 105 ? 14.457 -17.807 -8.512 1.00 70.12 105 PHE A O 1
ATOM 859 N N . ARG A 1 106 ? 15.102 -16.796 -10.404 1.00 67.94 106 ARG A N 1
ATOM 860 C CA . ARG A 1 106 ? 13.747 -16.536 -10.906 1.00 67.94 106 ARG A CA 1
ATOM 861 C C . ARG A 1 106 ? 12.842 -17.775 -10.931 1.00 67.94 106 ARG A C 1
ATOM 863 O O . ARG A 1 106 ? 11.653 -17.630 -10.671 1.00 67.94 106 ARG A O 1
ATOM 870 N N . ASP A 1 107 ? 13.391 -18.954 -11.218 1.00 70.69 107 ASP A N 1
ATOM 871 C CA . ASP A 1 107 ? 12.618 -20.199 -11.329 1.00 70.69 107 ASP A CA 1
ATOM 872 C C . ASP A 1 107 ? 12.330 -20.833 -9.954 1.00 70.69 107 ASP A C 1
ATOM 874 O O . ASP A 1 107 ? 11.454 -21.686 -9.831 1.00 70.69 107 ASP A O 1
ATOM 878 N N . HIS A 1 108 ? 13.039 -20.390 -8.911 1.00 72.44 108 HIS A N 1
ATOM 879 C CA . HIS A 1 108 ? 12.973 -20.937 -7.554 1.00 72.44 108 HIS A CA 1
ATOM 880 C C . HIS A 1 108 ? 12.532 -19.913 -6.501 1.00 72.44 108 HIS A C 1
ATOM 882 O O . HIS A 1 108 ? 12.474 -20.240 -5.316 1.00 72.44 108 HIS A O 1
ATOM 888 N N . LEU A 1 109 ? 12.236 -18.672 -6.900 1.00 75.12 109 LEU A N 1
ATOM 889 C CA . LEU A 1 109 ? 11.773 -17.651 -5.970 1.00 75.12 109 LEU A CA 1
ATOM 890 C C . LEU A 1 109 ? 10.354 -17.993 -5.499 1.00 75.12 109 LEU A C 1
ATOM 892 O O . LEU A 1 109 ? 9.445 -18.099 -6.326 1.00 75.12 109 LEU A O 1
ATOM 896 N N . PRO A 1 110 ? 10.135 -18.113 -4.178 1.00 73.00 110 PRO A N 1
ATOM 897 C CA . PRO A 1 110 ? 8.826 -18.463 -3.630 1.00 73.00 110 PRO A CA 1
ATOM 898 C C . PRO A 1 110 ? 7.809 -17.322 -3.778 1.00 73.00 110 PRO A C 1
ATOM 900 O O . PRO A 1 110 ? 6.608 -17.535 -3.630 1.00 73.00 110 PRO A O 1
ATOM 903 N N . LEU A 1 111 ? 8.282 -16.103 -4.057 1.00 72.69 111 LEU A N 1
ATOM 904 C CA . LEU A 1 111 ? 7.485 -14.885 -4.065 1.00 72.69 111 LEU A CA 1
ATOM 905 C C . LEU A 1 111 ? 7.620 -14.160 -5.402 1.00 72.69 111 LEU A C 1
ATOM 907 O O . LEU A 1 111 ? 8.719 -13.917 -5.898 1.00 72.69 111 LEU A O 1
ATOM 911 N N . LYS A 1 112 ? 6.473 -13.771 -5.963 1.00 82.31 112 LYS A N 1
ATOM 912 C CA . LYS A 1 112 ? 6.399 -12.797 -7.055 1.00 82.31 112 LYS A CA 1
ATOM 913 C C . LYS A 1 112 ? 6.109 -11.425 -6.468 1.00 82.31 112 LYS A C 1
ATOM 915 O O . LYS A 1 112 ? 5.319 -11.305 -5.536 1.00 82.31 112 LYS A O 1
ATOM 920 N N . TYR A 1 113 ? 6.731 -10.402 -7.040 1.00 86.62 113 TYR A N 1
ATOM 921 C CA . TYR A 1 113 ? 6.463 -9.026 -6.651 1.00 86.62 113 TYR A CA 1
ATOM 922 C C . TYR A 1 113 ? 5.012 -8.637 -6.982 1.00 86.62 113 TYR A C 1
ATOM 924 O O . TYR A 1 113 ? 4.587 -8.778 -8.132 1.00 86.62 113 TYR A O 1
ATOM 932 N N . ASP A 1 114 ? 4.271 -8.142 -5.989 1.00 90.50 114 ASP A N 1
ATOM 933 C CA . ASP A 1 114 ? 2.892 -7.680 -6.156 1.00 90.50 114 ASP A CA 1
ATOM 934 C C . ASP A 1 114 ? 2.862 -6.189 -6.515 1.00 90.50 114 ASP A C 1
ATOM 936 O O . ASP A 1 114 ? 3.010 -5.306 -5.672 1.00 90.50 114 ASP A O 1
ATOM 940 N N . TYR A 1 115 ? 2.645 -5.910 -7.799 1.00 91.50 115 TYR A N 1
ATOM 941 C CA . TYR A 1 115 ? 2.561 -4.548 -8.320 1.00 91.50 115 TYR A CA 1
ATOM 942 C C . TYR A 1 115 ? 1.265 -3.813 -7.940 1.00 91.50 115 TYR A C 1
ATOM 944 O O . TYR A 1 115 ? 1.220 -2.589 -8.080 1.00 91.50 115 TYR A O 1
ATOM 952 N N . ALA A 1 116 ? 0.229 -4.525 -7.483 1.00 93.94 116 ALA A N 1
ATOM 953 C CA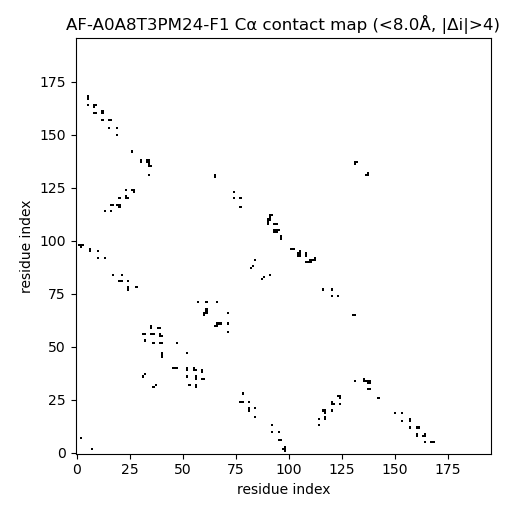 . ALA A 1 116 ? -1.068 -3.959 -7.112 1.00 93.94 116 ALA A CA 1
ATOM 954 C C . ALA A 1 116 ? -1.158 -3.589 -5.622 1.00 93.94 116 ALA A C 1
ATOM 956 O O . ALA A 1 116 ? -2.053 -2.836 -5.239 1.00 93.94 116 ALA A O 1
ATOM 957 N N . ALA A 1 117 ? -0.224 -4.067 -4.794 1.00 94.62 117 ALA A N 1
ATOM 958 C CA . ALA A 1 117 ? -0.251 -3.920 -3.339 1.00 94.62 117 ALA A CA 1
ATOM 959 C C . ALA A 1 117 ? -0.410 -2.460 -2.868 1.00 94.62 117 ALA A C 1
ATOM 961 O O . ALA A 1 117 ? -1.226 -2.183 -1.991 1.00 94.62 117 ALA A O 1
ATOM 962 N N . VAL A 1 118 ? 0.312 -1.512 -3.484 1.00 95.94 118 VAL A N 1
ATOM 963 C CA . VAL A 1 118 ? 0.209 -0.074 -3.154 1.00 95.94 118 VAL A CA 1
ATOM 964 C C . VAL A 1 118 ? -1.182 0.481 -3.468 1.00 95.94 118 VAL A C 1
ATOM 966 O O . VAL A 1 118 ? -1.721 1.252 -2.686 1.00 95.94 118 VAL A O 1
ATOM 969 N N . GLY A 1 119 ? -1.780 0.086 -4.595 1.00 95.69 119 GLY A N 1
ATOM 970 C CA . GLY A 1 119 ? -3.132 0.526 -4.949 1.00 95.69 119 GLY A CA 1
ATOM 971 C C . GLY A 1 119 ? -4.153 0.041 -3.924 1.00 95.69 119 GLY A C 1
ATOM 972 O O . GLY A 1 119 ? -4.879 0.844 -3.345 1.00 95.69 119 GLY A O 1
ATOM 973 N N . LYS A 1 120 ? -4.111 -1.259 -3.612 1.00 96.38 120 LYS A N 1
ATOM 974 C CA . LYS A 1 120 ? -5.018 -1.886 -2.645 1.00 96.38 120 LYS A CA 1
ATOM 975 C C . LYS A 1 120 ? -4.942 -1.254 -1.261 1.00 96.38 120 LYS A C 1
ATOM 977 O O . LYS A 1 120 ? -5.971 -0.993 -0.651 1.00 96.38 120 LYS A O 1
ATOM 982 N N . ILE A 1 121 ? -3.736 -1.001 -0.750 1.00 96.00 121 ILE A N 1
ATOM 983 C CA . ILE A 1 121 ? -3.600 -0.452 0.603 1.00 96.00 121 ILE A CA 1
ATOM 984 C C . ILE A 1 121 ? -4.083 0.998 0.697 1.00 96.00 121 ILE A C 1
ATOM 986 O O . ILE A 1 121 ? -4.660 1.383 1.710 1.00 96.00 121 ILE A O 1
ATOM 990 N N . LYS A 1 122 ? -3.927 1.781 -0.377 1.00 94.50 122 LYS A N 1
ATOM 991 C CA . LYS A 1 122 ? -4.490 3.133 -0.470 1.00 94.50 122 LYS A CA 1
ATOM 992 C C . LYS A 1 122 ? -6.014 3.121 -0.506 1.00 94.50 122 LYS A C 1
ATOM 994 O O . LYS A 1 122 ? -6.644 3.923 0.177 1.00 94.50 122 LYS A O 1
ATOM 999 N N . GLU A 1 123 ? -6.593 2.225 -1.302 1.00 95.50 123 GLU A N 1
ATOM 1000 C CA . GLU A 1 123 ? -8.045 2.035 -1.368 1.00 95.50 123 GLU A CA 1
ATOM 1001 C C . GLU A 1 123 ? -8.601 1.660 0.006 1.00 95.50 123 GLU A C 1
ATOM 1003 O O . GLU A 1 123 ? -9.585 2.245 0.450 1.00 95.50 123 GLU A O 1
ATOM 1008 N N . TRP A 1 124 ? -7.919 0.759 0.714 1.00 95.38 124 TRP A N 1
ATOM 1009 C CA . TRP A 1 124 ? -8.305 0.338 2.055 1.00 95.38 124 TRP A CA 1
ATOM 1010 C C . TRP A 1 124 ? -8.188 1.433 3.106 1.00 95.38 124 TRP A C 1
ATOM 1012 O O . TRP A 1 124 ? -9.105 1.588 3.908 1.00 95.38 124 TRP A O 1
ATOM 1022 N N . ARG A 1 125 ? -7.104 2.212 3.082 1.00 92.38 125 ARG A N 1
ATOM 1023 C CA . ARG A 1 125 ? -6.945 3.388 3.946 1.00 92.38 125 ARG A CA 1
ATOM 1024 C C . ARG A 1 125 ? -8.143 4.324 3.799 1.00 92.38 125 ARG A C 1
ATOM 1026 O O . ARG A 1 125 ? -8.841 4.582 4.771 1.00 92.38 125 ARG A O 1
ATOM 1033 N N . LYS A 1 126 ? -8.448 4.723 2.560 1.00 91.31 126 LYS A N 1
ATOM 1034 C CA . LYS A 1 126 ? -9.588 5.597 2.266 1.00 91.31 126 LYS A CA 1
ATOM 1035 C C . LYS A 1 126 ? -10.920 4.969 2.690 1.00 91.31 126 LYS A C 1
ATOM 1037 O O . LYS A 1 126 ? -11.758 5.631 3.287 1.00 91.31 126 LYS A O 1
ATOM 1042 N N . ALA A 1 127 ? -11.118 3.683 2.407 1.00 94.06 127 ALA A N 1
ATOM 1043 C CA . ALA A 1 127 ? -12.342 2.991 2.788 1.00 94.06 127 ALA A CA 1
ATOM 1044 C C . ALA A 1 127 ? -12.542 2.961 4.312 1.00 94.06 127 ALA A C 1
ATOM 1046 O O . ALA A 1 127 ? -13.677 3.052 4.772 1.00 94.06 127 ALA A O 1
ATOM 1047 N N . LEU A 1 128 ? -11.475 2.833 5.106 1.00 92.62 128 LEU A N 1
ATOM 1048 C CA . LEU A 1 128 ? -11.578 2.886 6.564 1.00 92.62 128 LEU A CA 1
ATOM 1049 C C . LEU A 1 128 ? -11.770 4.310 7.090 1.00 92.62 128 LEU A C 1
ATOM 1051 O O . LEU A 1 128 ? -12.557 4.465 8.024 1.00 92.62 128 LEU A O 1
ATOM 1055 N N . ASP A 1 129 ? -11.160 5.322 6.465 1.00 89.81 129 ASP A N 1
ATOM 1056 C CA . ASP A 1 129 ? -11.445 6.737 6.760 1.00 89.81 129 ASP A CA 1
ATOM 1057 C C . ASP A 1 129 ? -12.947 7.041 6.638 1.00 89.81 129 ASP A C 1
ATOM 1059 O O . ASP A 1 129 ? -13.509 7.733 7.484 1.00 89.81 129 ASP A O 1
ATOM 1063 N N . ASP A 1 130 ? -13.613 6.461 5.635 1.00 91.94 130 ASP A N 1
ATOM 1064 C CA . ASP A 1 130 ? -15.046 6.659 5.399 1.00 91.94 130 ASP A CA 1
ATOM 1065 C C . ASP A 1 130 ? -15.935 5.815 6.336 1.00 91.94 130 ASP A C 1
ATOM 1067 O O . ASP A 1 130 ? -17.029 6.236 6.720 1.00 91.94 130 ASP A O 1
ATOM 1071 N N . ARG A 1 131 ? -15.504 4.599 6.705 1.00 94.44 131 ARG A N 1
ATOM 1072 C CA . ARG A 1 131 ? -16.348 3.626 7.432 1.00 94.44 131 ARG A CA 1
ATOM 1073 C C . ARG A 1 131 ? -16.208 3.692 8.951 1.00 94.44 131 ARG A C 1
ATOM 1075 O O . ARG A 1 131 ? -17.207 3.537 9.655 1.00 94.44 131 ARG A O 1
ATOM 1082 N N . LEU A 1 132 ? -15.002 3.913 9.476 1.00 93.12 132 LEU A N 1
ATOM 1083 C CA . LEU A 1 132 ? -14.749 3.974 10.920 1.00 93.12 132 LEU A CA 1
ATOM 1084 C C . LEU A 1 132 ? -15.546 5.058 11.670 1.00 93.12 132 LEU A C 1
ATOM 1086 O O . LEU A 1 132 ? -16.032 4.734 12.759 1.00 93.12 132 LEU A O 1
ATOM 1090 N N . PRO A 1 133 ? -15.771 6.282 11.138 1.00 92.19 133 PRO A N 1
ATOM 1091 C CA . PRO A 1 133 ? -16.444 7.332 11.900 1.00 92.19 133 PRO A CA 1
ATOM 1092 C C . PRO A 1 133 ? -17.915 7.011 12.198 1.00 92.19 133 PRO A C 1
ATOM 1094 O O . PRO A 1 133 ? -18.521 7.645 13.055 1.00 92.19 133 PRO A O 1
ATOM 1097 N N . SER A 1 134 ? -18.496 6.006 11.531 1.00 92.12 134 SER A N 1
ATOM 1098 C CA . SER A 1 134 ? -19.858 5.543 11.816 1.00 92.12 134 SER A CA 1
ATOM 1099 C C . SER A 1 134 ? -20.023 4.932 13.214 1.00 92.12 134 SER A C 1
ATOM 1101 O O . SER A 1 134 ? -21.135 4.911 13.742 1.00 92.12 134 SER A O 1
ATOM 1103 N N . LYS A 1 135 ? -18.938 4.418 13.813 1.00 91.12 135 LYS A N 1
ATOM 1104 C CA . LYS A 1 135 ? -18.971 3.692 15.095 1.00 91.12 135 LYS A CA 1
ATOM 1105 C C . LYS A 1 135 ? -17.812 3.995 16.040 1.00 91.12 135 LYS A C 1
ATOM 1107 O O . LYS A 1 135 ? -17.918 3.698 17.228 1.00 91.12 135 LYS A O 1
ATOM 1112 N N . TYR A 1 136 ? -16.718 4.555 15.538 1.00 91.50 136 TYR A N 1
ATOM 1113 C CA . TYR A 1 136 ? -15.489 4.747 16.296 1.00 91.50 136 TYR A CA 1
ATOM 1114 C C . TYR A 1 136 ? -15.051 6.205 16.280 1.00 91.50 136 TYR A C 1
ATOM 1116 O O . TYR A 1 136 ? -15.307 6.947 15.333 1.00 91.50 136 TYR A O 1
ATOM 1124 N N . VAL A 1 137 ? -14.341 6.598 17.335 1.00 83.81 137 VAL A N 1
ATOM 1125 C CA . VAL A 1 137 ? -13.653 7.887 17.378 1.00 83.81 137 VAL A CA 1
ATOM 1126 C C . VAL A 1 137 ? -12.383 7.778 16.540 1.00 83.81 137 VAL A C 1
ATOM 1128 O O . VAL A 1 137 ? -11.593 6.845 16.703 1.00 83.81 137 VAL A O 1
ATOM 1131 N N . ILE A 1 138 ? -12.193 8.730 15.631 1.00 82.44 138 ILE A N 1
ATOM 1132 C CA . ILE A 1 138 ? -10.993 8.813 14.799 1.00 82.44 138 ILE A CA 1
ATOM 1133 C C . ILE A 1 138 ? -10.041 9.831 15.404 1.00 82.44 138 ILE A C 1
ATOM 1135 O O . ILE A 1 138 ? -10.424 10.968 15.682 1.00 82.44 138 ILE A O 1
ATOM 1139 N N . THR A 1 139 ? -8.790 9.420 15.574 1.00 74.00 139 THR A N 1
ATOM 1140 C CA . THR A 1 139 ? -7.696 10.328 15.897 1.00 74.00 139 THR A CA 1
ATOM 1141 C C . THR A 1 139 ? -7.164 10.929 14.602 1.00 74.00 139 THR A C 1
ATOM 1143 O O . THR A 1 139 ? -6.837 10.206 13.661 1.00 74.00 139 THR A O 1
ATOM 1146 N N . LEU A 1 140 ? -7.063 12.256 14.538 1.00 65.25 140 LEU A N 1
ATOM 1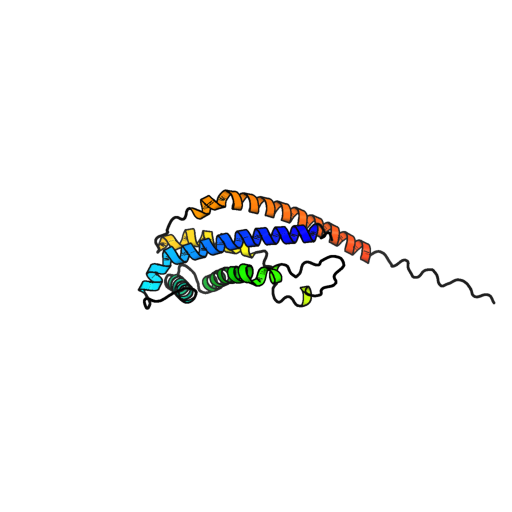147 C CA . LEU A 1 140 ? -6.372 12.920 13.436 1.00 65.25 140 LEU A CA 1
ATOM 1148 C C . LEU A 1 140 ? -4.860 12.731 13.608 1.00 65.25 140 LEU A C 1
ATOM 1150 O O . LEU A 1 140 ? -4.299 13.140 14.624 1.00 65.25 140 LEU A O 1
ATOM 1154 N N . SER A 1 141 ? -4.206 12.134 12.611 1.00 70.19 141 SER A N 1
ATOM 1155 C CA . SER A 1 141 ? -2.745 12.050 12.540 1.00 70.19 141 SER A CA 1
ATOM 1156 C C . SER A 1 141 ? -2.183 13.077 11.559 1.00 70.19 141 SER A C 1
ATOM 1158 O O . SER A 1 141 ? -2.707 13.257 10.459 1.00 70.19 141 SER A O 1
ATOM 1160 N N . PHE A 1 142 ? -1.076 13.718 11.940 1.00 74.44 142 PHE A N 1
ATOM 1161 C CA . PHE A 1 142 ? -0.332 14.646 11.085 1.00 74.44 142 PHE A CA 1
ATOM 1162 C C . PHE A 1 142 ? 0.687 13.948 10.174 1.00 74.44 142 PHE A C 1
ATOM 1164 O O . PHE A 1 142 ? 1.278 14.600 9.318 1.00 74.44 142 PHE A O 1
ATOM 1171 N N . ASP A 1 143 ? 0.896 12.637 10.299 1.00 76.19 143 ASP A N 1
ATOM 1172 C CA . ASP A 1 143 ? 1.904 11.930 9.497 1.00 76.19 143 ASP A CA 1
ATOM 1173 C C . ASP A 1 143 ? 1.632 11.998 7.995 1.00 76.19 143 ASP A C 1
ATOM 1175 O O . ASP A 1 143 ? 2.572 12.054 7.207 1.00 76.19 143 ASP A O 1
ATOM 1179 N N . GLY A 1 144 ? 0.355 12.029 7.599 1.00 73.12 144 GLY A N 1
ATOM 1180 C CA . GLY A 1 144 ? -0.034 12.269 6.210 1.00 73.12 144 GLY A CA 1
ATOM 1181 C C . GLY A 1 144 ? 0.532 13.584 5.678 1.00 73.12 144 GLY A C 1
ATOM 1182 O O . GLY A 1 144 ? 1.086 13.615 4.587 1.00 73.12 144 GLY A O 1
ATOM 1183 N N . LEU A 1 145 ? 0.482 14.643 6.488 1.00 74.25 145 LEU A N 1
ATOM 1184 C CA . LEU A 1 145 ? 1.016 15.960 6.135 1.00 74.25 145 LEU A CA 1
ATOM 1185 C C . LEU A 1 145 ? 2.549 15.959 6.120 1.00 74.25 145 LEU A C 1
ATOM 1187 O O . LEU A 1 145 ? 3.162 16.561 5.243 1.00 74.25 145 LEU A O 1
ATOM 1191 N N . LEU A 1 146 ? 3.182 15.237 7.050 1.00 83.25 146 LEU A N 1
ATOM 1192 C CA . LEU A 1 146 ? 4.641 15.087 7.073 1.00 83.25 146 LEU A CA 1
ATOM 1193 C C . LEU A 1 146 ? 5.171 14.315 5.856 1.00 83.25 146 LEU A C 1
ATOM 1195 O O . LEU A 1 146 ? 6.308 14.533 5.436 1.00 83.25 146 LEU A O 1
ATOM 1199 N N . PHE A 1 147 ? 4.362 13.420 5.287 1.00 89.56 147 PHE A N 1
ATOM 1200 C CA . PHE A 1 147 ? 4.746 12.582 4.156 1.00 89.56 147 PHE A CA 1
ATOM 1201 C C . PHE A 1 147 ? 4.252 13.102 2.798 1.00 89.56 147 PHE A C 1
ATOM 1203 O O . PHE A 1 147 ? 4.738 12.636 1.771 1.00 89.56 147 PHE A O 1
ATOM 1210 N N . GLU A 1 148 ? 3.365 14.098 2.760 1.00 88.25 148 GLU A N 1
ATOM 1211 C CA . GLU A 1 148 ? 2.694 14.587 1.546 1.00 88.25 148 GLU A CA 1
ATOM 1212 C C . GLU A 1 148 ? 3.669 14.927 0.405 1.00 88.25 148 GLU A C 1
ATOM 1214 O O . GLU A 1 148 ? 3.499 14.493 -0.738 1.00 88.25 148 GLU A O 1
ATOM 1219 N N . ALA A 1 149 ? 4.749 15.651 0.711 1.00 91.38 149 ALA A N 1
ATOM 1220 C CA . ALA A 1 149 ? 5.758 16.003 -0.287 1.00 91.38 149 ALA A CA 1
ATOM 1221 C C . ALA A 1 149 ? 6.471 14.763 -0.860 1.00 91.38 149 ALA A C 1
ATOM 1223 O O . ALA A 1 149 ? 6.751 14.700 -2.062 1.00 91.38 149 ALA A O 1
ATOM 1224 N N . ALA A 1 150 ? 6.759 13.773 -0.009 1.00 93.56 150 ALA A N 1
ATOM 1225 C CA . ALA A 1 150 ? 7.383 12.519 -0.414 1.00 93.56 150 ALA A CA 1
ATOM 1226 C C . ALA A 1 150 ? 6.408 11.657 -1.225 1.00 93.56 150 ALA A C 1
ATOM 1228 O O . ALA A 1 150 ? 6.784 11.160 -2.284 1.00 93.56 150 ALA A O 1
ATOM 1229 N N . GLU A 1 151 ? 5.155 11.544 -0.781 1.00 93.75 151 GLU A N 1
ATOM 1230 C CA . GLU A 1 151 ? 4.071 10.861 -1.486 1.00 93.75 151 GLU A CA 1
ATOM 1231 C C . GLU A 1 151 ? 3.932 11.403 -2.911 1.00 93.75 151 GLU A C 1
ATOM 1233 O O . GLU A 1 151 ? 4.109 10.655 -3.876 1.00 93.75 151 GLU A O 1
ATOM 1238 N N . TYR A 1 152 ? 3.749 12.718 -3.057 1.00 94.31 152 TYR A N 1
ATOM 1239 C CA . TYR A 1 152 ? 3.623 13.370 -4.359 1.00 94.31 152 TYR A CA 1
ATOM 1240 C C . TYR A 1 152 ? 4.841 13.121 -5.263 1.00 94.31 152 TYR A C 1
ATOM 1242 O O . TYR A 1 152 ? 4.702 12.778 -6.445 1.00 94.31 152 TYR A O 1
ATOM 1250 N N . ALA A 1 153 ? 6.054 13.262 -4.721 1.00 96.50 153 ALA A N 1
ATOM 1251 C CA . ALA A 1 153 ? 7.281 13.029 -5.476 1.00 96.50 153 ALA A CA 1
ATOM 1252 C C . ALA A 1 153 ? 7.405 11.566 -5.934 1.00 96.50 153 ALA A C 1
ATOM 1254 O O . ALA A 1 153 ? 7.739 11.304 -7.095 1.00 96.50 153 ALA A O 1
ATOM 1255 N N . TYR A 1 154 ? 7.111 10.611 -5.051 1.00 96.62 154 TYR A N 1
ATOM 1256 C CA . TYR A 1 154 ? 7.201 9.183 -5.341 1.00 96.62 154 TYR A CA 1
ATOM 1257 C C . TYR A 1 154 ? 6.159 8.747 -6.363 1.00 96.62 154 TYR A C 1
ATOM 1259 O O . TYR A 1 154 ? 6.501 8.026 -7.297 1.00 96.62 154 TYR A O 1
ATOM 1267 N N . GLU A 1 155 ? 4.919 9.217 -6.267 1.00 95.44 155 GLU A N 1
ATOM 1268 C CA . GLU A 1 155 ? 3.878 8.913 -7.252 1.00 95.44 155 GLU A CA 1
ATOM 1269 C C . GLU A 1 155 ? 4.215 9.446 -8.643 1.00 95.44 155 GLU A C 1
ATOM 1271 O O . GLU A 1 155 ? 4.089 8.738 -9.653 1.00 95.44 155 GLU A O 1
ATOM 1276 N N . LYS A 1 156 ? 4.712 10.684 -8.705 1.00 97.19 156 LYS A N 1
ATOM 1277 C CA . LYS A 1 156 ? 5.158 11.288 -9.958 1.00 97.19 156 LYS A CA 1
ATOM 1278 C C . LYS A 1 156 ? 6.301 10.489 -10.580 1.00 97.19 156 LYS A C 1
ATOM 1280 O O . LYS A 1 156 ? 6.259 10.195 -11.783 1.00 97.19 156 LYS A O 1
ATOM 1285 N N . GLU A 1 157 ? 7.289 10.089 -9.783 1.00 97.62 157 GLU A N 1
ATOM 1286 C CA . GLU A 1 157 ? 8.411 9.285 -10.267 1.00 97.62 157 GLU A CA 1
ATOM 1287 C C . GLU A 1 157 ? 7.960 7.879 -10.684 1.00 97.62 157 GLU A C 1
ATOM 1289 O O . GLU A 1 157 ? 8.349 7.411 -11.754 1.00 97.62 157 GLU A O 1
ATOM 1294 N N . LEU A 1 158 ? 7.058 7.235 -9.938 1.00 97.31 158 LEU A N 1
ATOM 1295 C CA . LEU A 1 158 ? 6.462 5.948 -10.309 1.00 97.31 158 LEU A CA 1
ATOM 1296 C C . LEU A 1 158 ? 5.768 6.020 -11.671 1.00 97.31 158 LEU A C 1
ATOM 1298 O O . LEU A 1 158 ? 5.997 5.158 -12.524 1.00 97.31 158 LEU A O 1
ATOM 1302 N N . SER A 1 159 ? 4.969 7.059 -11.927 1.00 96.38 159 SER A N 1
ATOM 1303 C CA . SER A 1 159 ? 4.304 7.238 -13.225 1.00 96.38 159 SER A CA 1
ATOM 1304 C C . SER A 1 159 ? 5.313 7.372 -14.377 1.00 96.38 159 SER A C 1
ATOM 1306 O O . SER A 1 159 ? 5.141 6.792 -15.456 1.00 96.38 159 SER A O 1
ATOM 1308 N N . THR A 1 160 ? 6.417 8.078 -14.128 1.00 97.12 160 THR A N 1
ATOM 1309 C CA . THR A 1 160 ? 7.488 8.314 -15.099 1.00 97.12 160 THR A CA 1
ATOM 1310 C C . THR A 1 160 ? 8.282 7.038 -15.365 1.00 97.12 160 THR A C 1
ATOM 1312 O O . THR A 1 160 ? 8.499 6.666 -16.524 1.00 97.12 160 THR A O 1
ATOM 1315 N N . LEU A 1 161 ? 8.677 6.328 -14.309 1.00 96.62 161 LEU A N 1
ATOM 1316 C CA . LEU A 1 161 ? 9.375 5.049 -14.383 1.00 96.62 161 LEU A CA 1
ATOM 1317 C C . LEU A 1 161 ? 8.527 3.997 -15.082 1.00 96.62 161 LEU A C 1
ATOM 1319 O O . LEU A 1 161 ? 9.044 3.324 -15.969 1.00 96.62 161 LEU A O 1
ATOM 1323 N N . LYS A 1 162 ? 7.228 3.908 -14.779 1.00 96.19 162 LYS A N 1
ATOM 1324 C CA . LYS A 1 162 ? 6.316 2.984 -15.456 1.00 96.19 162 LYS A CA 1
ATOM 1325 C C . LYS A 1 162 ? 6.326 3.194 -16.970 1.00 96.19 162 LYS A C 1
ATOM 1327 O O . LYS A 1 162 ? 6.577 2.252 -17.717 1.00 96.19 162 LYS A O 1
ATOM 1332 N N . ARG A 1 163 ? 6.160 4.438 -17.432 1.00 96.50 163 ARG A N 1
ATOM 1333 C CA . ARG A 1 163 ? 6.217 4.770 -18.869 1.00 96.50 163 ARG A CA 1
ATOM 1334 C C . ARG A 1 163 ? 7.561 4.389 -19.495 1.00 96.50 163 ARG A C 1
ATOM 1336 O O . ARG A 1 163 ? 7.597 3.885 -20.616 1.00 96.50 163 ARG A O 1
ATOM 1343 N N . ARG A 1 164 ? 8.675 4.628 -18.793 1.00 96.06 164 ARG A N 1
ATOM 1344 C CA . ARG A 1 164 ? 10.022 4.253 -19.263 1.00 96.06 164 ARG A CA 1
ATOM 1345 C C . ARG A 1 164 ? 10.185 2.734 -19.360 1.00 96.06 164 ARG A C 1
ATOM 1347 O O . ARG A 1 164 ? 10.655 2.253 -20.389 1.00 96.06 164 ARG A O 1
ATOM 1354 N N . ILE A 1 165 ? 9.764 2.001 -18.333 1.00 95.00 165 ILE A N 1
ATOM 1355 C CA . ILE A 1 165 ? 9.802 0.536 -18.257 1.00 95.00 165 ILE A CA 1
ATOM 1356 C C . ILE A 1 165 ? 8.973 -0.074 -19.391 1.00 95.00 165 ILE A C 1
ATOM 1358 O O . ILE A 1 165 ? 9.486 -0.908 -20.136 1.00 95.00 165 ILE A O 1
ATOM 1362 N N . ASP A 1 166 ? 7.739 0.393 -19.593 1.00 94.75 166 ASP A N 1
ATOM 1363 C CA . ASP A 1 166 ? 6.833 -0.120 -20.628 1.00 94.75 166 ASP A CA 1
ATOM 1364 C C . ASP A 1 166 ? 7.418 0.086 -22.042 1.00 94.75 166 ASP A C 1
ATOM 1366 O O . ASP A 1 166 ? 7.410 -0.825 -22.882 1.00 94.75 166 ASP A O 1
ATOM 1370 N N . ARG A 1 167 ? 8.028 1.254 -22.300 1.00 94.88 167 ARG A N 1
ATOM 1371 C CA . ARG A 1 167 ? 8.756 1.525 -23.554 1.00 94.88 167 ARG A CA 1
ATOM 1372 C C . ARG A 1 167 ? 9.953 0.591 -23.732 1.00 94.88 167 ARG A C 1
ATOM 1374 O O . ARG A 1 167 ? 10.120 0.004 -24.799 1.00 94.88 167 ARG A O 1
ATOM 1381 N N . GLN A 1 168 ? 10.774 0.425 -22.698 1.00 93.38 168 GLN A N 1
ATOM 1382 C CA . GLN A 1 168 ? 11.959 -0.437 -22.733 1.00 93.38 168 GLN A CA 1
ATOM 1383 C C . GLN A 1 168 ? 11.598 -1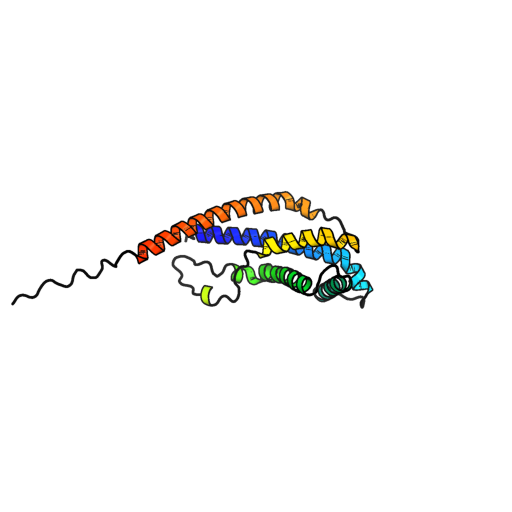.915 -22.942 1.00 93.38 168 GLN A C 1
ATOM 1385 O O . GLN A 1 168 ? 12.261 -2.601 -23.721 1.00 93.38 168 GLN A O 1
ATOM 1390 N N . PHE A 1 169 ? 10.521 -2.398 -22.317 1.00 92.00 169 PHE A N 1
ATOM 1391 C CA . PHE A 1 169 ? 9.984 -3.735 -22.572 1.00 92.00 169 PHE A CA 1
ATOM 1392 C C . PHE A 1 169 ? 9.535 -3.903 -24.019 1.00 92.00 169 PHE A C 1
ATOM 1394 O O . PHE A 1 169 ? 9.848 -4.919 -24.639 1.00 92.00 169 PHE A O 1
ATOM 1401 N N . SER A 1 170 ? 8.839 -2.909 -24.569 1.00 92.06 170 SER A N 1
ATOM 1402 C CA . SER A 1 170 ? 8.365 -2.937 -25.955 1.00 92.06 170 SER A CA 1
ATOM 1403 C C . SER A 1 170 ? 9.526 -3.028 -26.947 1.00 92.06 170 SER A C 1
ATOM 1405 O O . SER A 1 170 ? 9.500 -3.860 -27.852 1.00 92.06 170 SER A O 1
ATOM 1407 N N . VAL A 1 171 ? 10.586 -2.240 -26.737 1.00 91.44 171 VAL A N 1
ATOM 1408 C CA . VAL A 1 171 ? 11.814 -2.299 -27.549 1.00 91.44 171 VAL A CA 1
ATOM 1409 C C . VAL A 1 171 ? 12.483 -3.669 -27.435 1.00 91.44 171 VAL A C 1
ATOM 1411 O O . VAL A 1 171 ? 12.788 -4.290 -28.451 1.00 91.44 171 VAL A O 1
ATOM 1414 N N . ARG A 1 172 ? 12.662 -4.186 -26.214 1.00 88.94 172 ARG A N 1
ATOM 1415 C CA . ARG A 1 172 ? 13.317 -5.483 -25.999 1.00 88.94 172 ARG A CA 1
ATOM 1416 C C . ARG A 1 172 ? 12.524 -6.643 -26.612 1.00 88.94 172 ARG A C 1
ATOM 1418 O O . ARG A 1 172 ? 13.120 -7.557 -27.172 1.00 88.94 172 ARG A O 1
ATOM 1425 N N . ARG A 1 173 ? 11.188 -6.607 -26.553 1.00 89.56 173 ARG A N 1
ATOM 1426 C CA . ARG A 1 173 ? 10.325 -7.608 -27.205 1.00 89.56 173 ARG A CA 1
ATOM 1427 C C . ARG A 1 173 ? 10.512 -7.619 -28.722 1.00 89.56 173 ARG A C 1
ATOM 1429 O O . ARG A 1 173 ? 10.675 -8.700 -29.280 1.00 89.56 173 ARG A O 1
ATOM 1436 N N . LYS A 1 174 ? 10.560 -6.444 -29.364 1.00 90.50 174 LYS A N 1
ATOM 1437 C CA . LYS A 1 174 ? 10.841 -6.326 -30.806 1.00 90.50 174 LYS A CA 1
ATOM 1438 C C . LYS A 1 174 ? 12.208 -6.910 -31.165 1.00 90.50 174 LYS A C 1
ATOM 1440 O O . LYS A 1 174 ? 12.287 -7.752 -32.048 1.00 90.50 174 LYS A O 1
ATOM 1445 N N . GLN A 1 175 ? 13.252 -6.574 -30.405 1.00 88.50 175 GLN A N 1
ATOM 1446 C CA . GLN A 1 175 ? 14.603 -7.113 -30.617 1.00 88.50 175 GLN A CA 1
ATOM 1447 C C . GLN A 1 175 ? 14.660 -8.642 -30.506 1.00 88.50 175 GLN A C 1
ATOM 1449 O O . GLN A 1 175 ? 15.320 -9.301 -31.310 1.00 88.50 175 GLN A O 1
ATOM 1454 N N . ILE A 1 176 ? 13.963 -9.228 -29.526 1.00 86.06 176 ILE A N 1
ATOM 1455 C CA . ILE A 1 176 ? 13.882 -10.688 -29.368 1.00 86.06 176 ILE A CA 1
ATOM 1456 C C . ILE A 1 176 ? 13.159 -11.318 -30.563 1.00 86.06 176 ILE A C 1
ATOM 1458 O O . ILE A 1 176 ? 13.604 -12.346 -31.068 1.00 86.06 176 ILE A O 1
ATOM 1462 N N . GLN A 1 177 ? 12.064 -10.711 -31.021 1.00 86.19 177 GLN A N 1
ATOM 1463 C CA . GLN A 1 177 ? 11.314 -11.194 -32.178 1.00 86.19 177 GLN A CA 1
ATOM 1464 C C . GLN A 1 177 ? 12.157 -11.128 -33.458 1.00 86.19 177 GLN A C 1
ATOM 1466 O O . GLN A 1 177 ? 12.281 -12.129 -34.1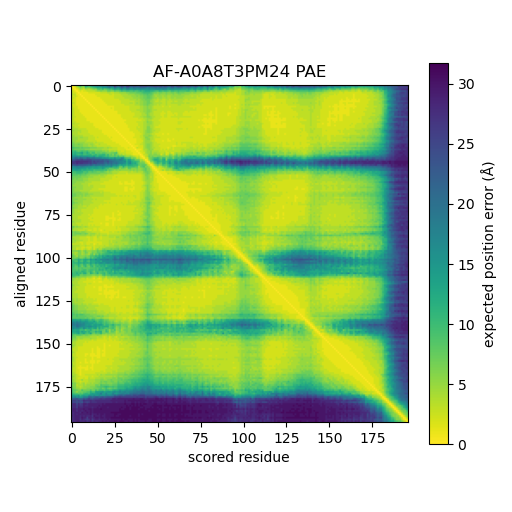52 1.00 86.19 177 GLN A O 1
ATOM 1471 N N . GLU A 1 178 ? 12.820 -10.002 -33.721 1.00 84.88 178 GLU A N 1
ATOM 1472 C CA . GLU A 1 178 ? 13.729 -9.824 -34.861 1.00 84.88 178 GLU A CA 1
ATOM 1473 C C . GLU A 1 178 ? 14.902 -10.814 -34.830 1.00 84.88 178 GLU A C 1
ATOM 1475 O O . GLU A 1 178 ? 15.277 -11.368 -35.863 1.00 84.88 178 GLU A O 1
ATOM 1480 N N . SER A 1 179 ? 15.453 -11.085 -33.643 1.00 79.25 179 SER A N 1
ATOM 1481 C CA . SER A 1 179 ? 16.538 -12.059 -33.461 1.00 79.25 179 SER A CA 1
ATOM 1482 C C . SER A 1 179 ? 16.083 -13.497 -33.717 1.00 79.25 179 SER A C 1
ATOM 1484 O O . SER A 1 179 ? 16.863 -14.295 -34.224 1.00 79.25 179 SER A O 1
ATOM 1486 N N . ARG A 1 180 ? 14.826 -13.834 -33.399 1.00 78.50 180 ARG A N 1
ATOM 1487 C CA . ARG A 1 180 ? 14.227 -15.149 -33.687 1.00 78.50 180 ARG A CA 1
ATOM 1488 C C . ARG A 1 180 ? 13.855 -15.323 -35.162 1.00 78.50 180 ARG A C 1
ATOM 1490 O O . ARG A 1 180 ? 13.893 -16.442 -35.655 1.00 78.50 180 ARG A O 1
ATOM 1497 N N . SER A 1 181 ? 13.518 -14.236 -35.857 1.00 72.69 181 SER A N 1
ATOM 1498 C CA . SER A 1 181 ? 13.151 -14.250 -37.280 1.00 72.69 181 SER A CA 1
ATOM 1499 C C . SER A 1 181 ? 14.351 -14.245 -38.235 1.00 72.69 181 SER A C 1
ATOM 1501 O O . SER A 1 181 ? 14.172 -14.461 -39.431 1.00 72.69 181 SER A O 1
ATOM 1503 N N . ARG A 1 182 ? 15.576 -13.990 -37.751 1.00 60.78 182 ARG A N 1
ATOM 1504 C CA . ARG A 1 182 ? 16.802 -14.122 -38.553 1.00 60.78 182 ARG A CA 1
ATOM 1505 C C . ARG A 1 182 ? 17.264 -15.588 -38.541 1.00 60.78 182 ARG A C 1
ATOM 1507 O O . ARG A 1 182 ? 17.660 -16.064 -37.479 1.00 60.78 182 ARG A O 1
ATOM 1514 N N . PRO A 1 183 ? 17.283 -16.303 -39.685 1.00 53.75 183 PRO A N 1
ATOM 1515 C CA . PRO A 1 183 ? 17.905 -17.622 -39.755 1.00 53.75 183 PRO A CA 1
ATOM 1516 C C . PRO A 1 183 ? 19.388 -17.489 -39.400 1.00 53.75 183 PRO A C 1
ATOM 1518 O O . PRO A 1 183 ? 20.053 -16.556 -39.866 1.00 53.75 183 PRO A O 1
ATOM 1521 N N . SER A 1 184 ? 19.921 -18.408 -38.593 1.00 52.19 184 SER A N 1
ATOM 1522 C CA . SER A 1 184 ? 21.357 -18.474 -38.333 1.00 52.19 184 SER A CA 1
ATOM 1523 C C . SER A 1 184 ? 22.096 -18.608 -39.668 1.00 52.19 184 SER A C 1
ATOM 1525 O O . SER A 1 184 ? 21.997 -19.608 -40.372 1.00 52.19 184 SER A O 1
ATOM 1527 N N . ARG A 1 185 ? 22.873 -17.588 -40.046 1.00 49.84 185 ARG A N 1
ATOM 1528 C CA . ARG A 1 185 ? 23.743 -17.628 -41.237 1.00 49.84 185 ARG A CA 1
ATOM 1529 C C . ARG A 1 185 ? 24.944 -18.580 -41.076 1.00 49.84 185 ARG A C 1
ATOM 1531 O O . ARG A 1 185 ? 25.891 -18.491 -41.846 1.00 49.84 185 ARG A O 1
ATOM 1538 N N . SER A 1 186 ? 24.929 -19.501 -40.112 1.00 50.06 186 SER A N 1
ATOM 1539 C CA . SER A 1 186 ? 26.081 -20.342 -39.766 1.00 50.06 186 SER A CA 1
ATOM 1540 C C . SER A 1 186 ? 26.077 -21.738 -40.397 1.00 50.06 186 SER A C 1
ATOM 1542 O O . SER A 1 186 ? 26.749 -22.615 -39.872 1.00 50.06 186 SER A O 1
ATOM 1544 N N . ASN A 1 187 ? 25.350 -21.978 -41.495 1.00 45.06 187 ASN A N 1
ATOM 1545 C CA . ASN A 1 187 ? 25.360 -23.295 -42.154 1.00 45.06 187 ASN A CA 1
ATOM 1546 C C . ASN A 1 187 ? 25.528 -23.247 -43.685 1.00 45.06 187 ASN A C 1
ATOM 1548 O O . ASN A 1 187 ? 25.016 -24.111 -44.389 1.00 45.06 187 ASN A O 1
ATOM 1552 N N . ARG A 1 188 ? 26.230 -22.236 -44.223 1.00 42.47 188 ARG A N 1
ATOM 1553 C CA . ARG A 1 188 ? 26.460 -22.092 -45.678 1.00 42.47 188 ARG A CA 1
ATOM 1554 C C . ARG A 1 188 ? 27.901 -22.279 -46.158 1.00 42.47 188 ARG A C 1
ATOM 1556 O O . ARG A 1 188 ? 28.197 -21.950 -47.296 1.00 42.47 188 ARG A O 1
ATOM 1563 N N . SER A 1 189 ? 28.775 -22.860 -45.346 1.00 44.34 189 SER A N 1
ATOM 1564 C CA . SER A 1 189 ? 30.155 -23.167 -45.747 1.00 44.34 189 SER A CA 1
ATOM 1565 C C . SER A 1 189 ? 30.529 -24.600 -45.376 1.00 44.34 189 SER A C 1
ATOM 1567 O O . SER A 1 189 ? 31.390 -24.847 -44.537 1.00 44.34 189 SER A O 1
ATOM 1569 N N . ARG A 1 190 ? 29.838 -25.567 -45.993 1.00 41.28 190 ARG A N 1
ATOM 1570 C CA . ARG A 1 190 ? 30.328 -26.949 -46.110 1.00 41.28 190 ARG A CA 1
ATOM 1571 C C . ARG A 1 190 ? 29.706 -27.682 -47.303 1.00 41.28 190 ARG A C 1
ATOM 1573 O O . ARG A 1 190 ? 29.197 -28.782 -47.158 1.00 41.28 190 ARG A O 1
ATOM 1580 N N . VAL A 1 191 ? 29.717 -27.050 -48.475 1.00 45.78 191 VAL A N 1
ATOM 1581 C CA . VAL A 1 191 ? 29.549 -27.747 -49.759 1.00 45.78 191 VAL A CA 1
ATOM 1582 C C . VAL A 1 191 ? 30.468 -27.063 -50.761 1.00 45.78 191 VAL A C 1
ATOM 1584 O O . VAL A 1 191 ? 30.034 -26.209 -51.514 1.00 45.78 191 VAL A O 1
ATOM 1587 N N . GLU A 1 192 ? 31.757 -27.369 -50.696 1.00 44.34 192 GLU A N 1
ATOM 1588 C CA . GLU A 1 192 ? 32.672 -27.260 -51.832 1.00 44.34 192 GLU A CA 1
ATOM 1589 C C . GLU A 1 192 ? 33.917 -28.091 -51.497 1.00 44.34 192 GLU A C 1
ATOM 1591 O O . GLU A 1 192 ? 34.346 -28.127 -50.344 1.00 44.34 192 GLU A O 1
ATOM 1596 N N . HIS A 1 193 ? 34.437 -28.784 -52.513 1.00 36.97 193 HIS A N 1
ATOM 1597 C CA . HIS A 1 193 ? 35.504 -29.796 -52.511 1.00 36.97 193 HIS A CA 1
ATOM 1598 C C . HIS A 1 193 ? 35.076 -31.264 -52.348 1.00 36.97 193 HIS A C 1
ATOM 1600 O O . HIS A 1 193 ? 35.316 -31.910 -51.333 1.00 36.97 193 HIS A O 1
ATOM 1606 N N . ALA A 1 194 ? 34.561 -31.819 -53.447 1.00 33.88 194 ALA A N 1
ATOM 1607 C CA . ALA A 1 194 ? 35.009 -33.123 -53.929 1.00 33.88 194 ALA A CA 1
ATOM 1608 C C . ALA A 1 194 ? 35.493 -32.948 -55.380 1.00 33.88 194 ALA A C 1
ATOM 1610 O O . ALA A 1 194 ? 34.688 -32.534 -56.217 1.00 33.88 194 ALA A O 1
ATOM 1611 N N . PRO A 1 195 ? 36.769 -33.211 -55.704 1.00 40.38 195 PRO A N 1
ATOM 1612 C CA . PRO A 1 195 ? 37.154 -33.576 -57.053 1.00 40.38 195 PRO A CA 1
ATOM 1613 C C . PRO A 1 195 ? 37.308 -35.100 -57.152 1.00 40.38 195 PRO A C 1
ATOM 1615 O O . PRO A 1 195 ? 38.039 -35.698 -56.367 1.00 40.38 195 PRO A O 1
ATOM 1618 N N . VAL A 1 196 ? 36.533 -35.638 -58.100 1.00 41.84 196 VAL A N 1
ATOM 1619 C CA . VAL A 1 196 ? 36.744 -36.788 -59.006 1.00 41.84 196 VAL A CA 1
ATOM 1620 C C . VAL A 1 196 ? 37.626 -37.935 -58.518 1.00 41.84 196 VAL A C 1
ATOM 1622 O O . VAL A 1 196 ? 38.857 -37.745 -58.426 1.00 41.84 196 VAL A O 1
#

Solvent-accessible surface area (backbone atoms only — not comparable to full-atom values): 11611 Å² total; per-residue (Å²): 140,81,75,55,69,57,59,50,46,51,52,52,41,51,48,51,47,50,54,54,35,47,52,47,44,51,51,46,52,47,52,50,46,68,34,37,31,67,60,34,40,70,78,44,72,92,80,64,54,72,72,58,32,52,56,37,29,53,48,46,36,39,77,70,61,73,37,53,73,67,55,47,52,51,53,50,50,53,55,50,47,45,52,44,56,75,76,38,51,64,56,64,51,52,65,61,81,51,88,99,51,90,74,66,46,59,86,68,53,95,54,78,73,68,85,57,54,48,59,53,50,53,53,48,42,55,51,44,67,69,46,43,65,81,83,34,65,78,78,89,70,63,63,64,68,76,38,42,69,56,51,55,52,46,52,55,46,43,57,51,42,48,56,52,43,54,51,50,52,53,53,52,52,51,53,52,51,56,59,69,72,49,76,80,83,84,79,80,87,84,86,81,88,84,83,13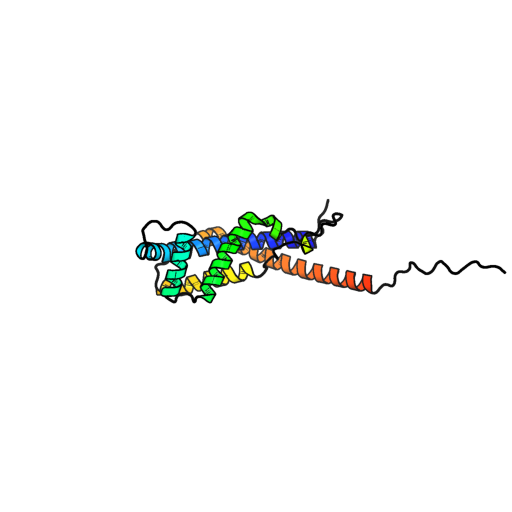4

Secondary structure (DSSP, 8-state):
----HHHHHHHHHHHHHHHHHHHHHHHHHHHHHHHHHHHHHHTS-S---HHHHHHHHHHHHHHTTSS-HHHHHHHHHHHHHHHHHHH-HHHHHTTSPPTT----HHHH-S----TTHHHHHHHHHHHHHHHGGGTSPPPPPSHHHHHHHHHHHHHHHHHHHHHHHHHHHHHHHHHHHHHHHS--STTSSS------

pLDDT: mean 84.92, std 14.55, range [33.88, 97.62]

Foldseek 3Di:
DDADPLLVLVLLLLVLLLVLLLLLLVVLVVFLCVWQQVVLCVVDPNDQDDPSSLVSSLVSCCVVVLDHPVRSVVNVVSNVVNVCCVPPVCLASVLRDDPPDPDPVVVVRPDYHDPCSSVVSVVVSVSCVVRSVVPTDTDDDCVCVVCVVVVVVSVVSSVVSVVVSVVVVVVVVVVVVVVVPDDPPPPDPDPDDDDD

Mean predicted aligned error: 8.64 Å

Nearest PDB structures (foldseek):
  6a5z-assembly2_H  TM=4.129E-01  e=8.081E+00  Homo sapiens

Sequence (196 aa):
MRLPALEKNILIYRALQMTLFLFYAEDLRRQIVESVGPLAIRNKTPELKGARLLKAIFRTLEDDRIISRVESIELQGLLEHRNKIAHEIQLLTGDIAIPGRAYRFRDHLPLKYDYAAVGKIKEWRKALDDRLPSKYVITLSFDGLLFEAAEYAYEKELSTLKRRIDRQFSVRRKQIQESRSRPSRSNRSRVEHAPV